Protein AF-A0A1D2M4P1-F1 (afdb_monomer)

Radius of gyration: 27.66 Å; Cα contacts (8 Å, |Δi|>4): 255; chains: 1; bounding box: 64×36×94 Å

Sequence (313 aa):
MAHLRAAPWFSSILILFIVVWKSSHAHQQKPTIGDYNDFHETKDAAAIYKAMKGWGTNEKAILSILTRRSLKQRMEIVEEYQKRYKKNMIKELKSEIGGKLSELLLSLFHNKAEFYAAEIHGAIAGYGTDELALTEIFCCFQNITVNAIKEAYQTEFKRDLKSEVMADVSGEFENLLSALMQDAESTTAVAKKLVKAGVGIWLGTDEKKFVEIFSEASYSELAEISKEYEKLTNLTLIDSLKTETSGDFQNLLVYIVQYAENPINHYARILQSALQKGSRFKGRNSYRTVIRVLVERSEIDLGHCGSVRLDRR

pLDDT: mean 78.76, std 17.56, range [33.06, 97.88]

Organism: Orchesella cincta (NCBI:txid48709)

Secondary structure (DSSP, 8-state):
----PPPTHHHHHHHHHHHHHHHT-S-----SS---TT--HHHHHHHHHHHTSSSS--HHHHHHHHTTS-HHHHHHHHHHHHHHHSS-HHHHHHHHS-HHHHHHHHHTTS-HHHHHHHHHHHHHSSSS--HHHHHHHHHTGGGS-HHHHHHHHHHHHSS-HHHHHHHH--HHHHHHHHHHTSPPPPHHHHHHHHHHHHSS-TT---HHHHHHHHHHS-HHHHHHHHHHHHHHHSS-HHHHHHHH--HHHHHHHHHHHHHHH-HHHHHHHHHHHHHSTT-TT-STTHHHHHHHHHHHHTTTTHHHHTT------

Structure (mmCIF, N/CA/C/O backbone):
data_AF-A0A1D2M4P1-F1
#
_entry.id   AF-A0A1D2M4P1-F1
#
loop_
_atom_site.group_PDB
_atom_site.id
_atom_site.type_symbol
_atom_site.label_atom_id
_atom_site.label_alt_id
_atom_site.label_comp_id
_atom_site.label_asym_id
_atom_site.label_entity_id
_atom_site.label_seq_id
_atom_site.pdbx_PDB_ins_code
_atom_site.Cartn_x
_atom_site.Cartn_y
_atom_site.Cartn_z
_atom_site.occupancy
_atom_site.B_iso_or_equiv
_atom_site.auth_seq_id
_atom_site.auth_comp_id
_atom_site.auth_asym_id
_atom_site.auth_atom_id
_atom_site.pdbx_PDB_model_num
ATOM 1 N N . MET A 1 1 ? -17.051 -14.274 -65.114 1.00 39.31 1 MET A N 1
ATOM 2 C CA . MET A 1 1 ? -17.546 -14.790 -63.820 1.00 39.31 1 MET A CA 1
ATOM 3 C C . MET A 1 1 ? -16.396 -15.458 -63.086 1.00 39.31 1 MET A C 1
ATOM 5 O O . MET A 1 1 ? -15.931 -16.492 -63.536 1.00 39.31 1 MET A O 1
ATOM 9 N N . ALA A 1 2 ? -15.933 -14.870 -61.988 1.00 33.38 2 ALA A N 1
ATOM 10 C CA . ALA A 1 2 ? -15.165 -15.570 -60.963 1.00 33.38 2 ALA A CA 1
ATOM 11 C C . ALA A 1 2 ? -15.510 -14.892 -59.634 1.00 33.38 2 ALA A C 1
ATOM 13 O O . ALA A 1 2 ? -14.996 -13.826 -59.305 1.00 33.38 2 ALA A O 1
ATOM 14 N N . HIS A 1 3 ? -16.492 -15.458 -58.935 1.00 34.03 3 HIS A N 1
ATOM 15 C CA . HIS A 1 3 ? -16.871 -15.026 -57.597 1.00 34.03 3 HIS A CA 1
ATOM 16 C C . HIS A 1 3 ? -15.695 -15.279 -56.644 1.00 34.03 3 HIS A C 1
ATOM 18 O O . HIS A 1 3 ? -15.388 -16.428 -56.331 1.00 34.03 3 HIS A O 1
ATOM 24 N N . LEU A 1 4 ? -15.067 -14.210 -56.150 1.00 33.06 4 LEU A N 1
ATOM 25 C CA . LEU A 1 4 ? -14.263 -14.250 -54.929 1.00 33.06 4 LEU A CA 1
ATOM 26 C C . LEU A 1 4 ? -15.209 -14.562 -53.761 1.00 33.06 4 LEU A C 1
ATOM 28 O O . LEU A 1 4 ? -15.872 -13.680 -53.220 1.00 33.06 4 LEU A O 1
ATOM 32 N N . ARG A 1 5 ? -15.318 -15.845 -53.405 1.00 39.56 5 ARG A N 1
ATOM 33 C CA . ARG A 1 5 ? -15.947 -16.271 -52.152 1.00 39.56 5 ARG A CA 1
ATOM 34 C C . ARG A 1 5 ? -15.046 -15.824 -50.999 1.00 39.56 5 ARG A C 1
ATOM 36 O O . ARG A 1 5 ? -13.892 -16.237 -50.924 1.00 39.56 5 ARG A O 1
ATOM 43 N N . ALA A 1 6 ? -15.572 -14.970 -50.123 1.00 38.72 6 ALA A N 1
ATOM 44 C CA . ALA A 1 6 ? -14.933 -14.621 -48.859 1.00 38.72 6 ALA A CA 1
ATOM 45 C C . ALA A 1 6 ? -14.655 -15.898 -48.040 1.00 38.72 6 ALA A C 1
ATOM 47 O O . ALA A 1 6 ? -15.493 -16.800 -47.984 1.00 38.72 6 ALA A O 1
ATOM 48 N N . ALA A 1 7 ? -13.460 -15.993 -47.451 1.00 35.94 7 ALA A N 1
ATOM 49 C CA . ALA A 1 7 ? -13.003 -17.189 -46.751 1.00 35.94 7 ALA A CA 1
ATOM 50 C C . ALA A 1 7 ? -13.831 -17.453 -45.466 1.00 35.94 7 ALA A C 1
ATOM 52 O O . ALA A 1 7 ? -14.058 -16.512 -44.702 1.00 35.94 7 ALA A O 1
ATOM 53 N N . PRO A 1 8 ? -14.227 -18.708 -45.161 1.00 41.19 8 PRO A N 1
ATOM 54 C CA . PRO A 1 8 ? -15.180 -19.043 -44.086 1.00 41.19 8 PRO A CA 1
ATOM 55 C C . PRO A 1 8 ? -14.690 -18.807 -42.644 1.00 41.19 8 PRO A C 1
ATOM 57 O O . PRO A 1 8 ? -15.415 -19.085 -41.694 1.00 41.19 8 PRO A O 1
ATOM 60 N N . TRP A 1 9 ? -13.453 -18.345 -42.442 1.00 43.03 9 TRP A N 1
ATOM 61 C CA . TRP A 1 9 ? -12.805 -18.334 -41.121 1.00 43.03 9 TRP A CA 1
ATOM 62 C C . TRP A 1 9 ? -13.078 -17.053 -40.318 1.00 43.03 9 TRP A C 1
ATOM 64 O O . TRP A 1 9 ? -12.859 -17.025 -39.109 1.00 43.03 9 TRP A O 1
ATOM 74 N N . PHE A 1 10 ? -13.620 -16.009 -40.956 1.00 34.31 10 PHE A N 1
ATOM 75 C CA . PHE A 1 10 ? -14.098 -14.808 -40.257 1.00 34.31 10 PHE A CA 1
ATOM 76 C C . PHE A 1 10 ? -15.312 -15.103 -39.361 1.00 34.31 10 PHE A C 1
ATOM 78 O O . PHE A 1 10 ? -15.469 -14.491 -38.307 1.00 34.31 10 PHE A O 1
ATOM 85 N N . SER A 1 11 ? -16.137 -16.082 -39.737 1.00 38.91 11 SER A N 1
ATOM 86 C CA . SER A 1 11 ? -17.333 -16.484 -38.990 1.00 38.91 11 SER A CA 1
ATOM 87 C C . SER A 1 11 ? -16.988 -17.235 -37.699 1.00 38.91 11 SER A C 1
ATOM 89 O O . SER A 1 11 ? -17.638 -17.038 -36.677 1.00 38.91 11 SER A O 1
ATOM 91 N N . SER A 1 12 ? -15.931 -18.051 -37.711 1.00 37.78 12 SER A N 1
ATOM 92 C CA . SER A 1 12 ? -15.514 -18.857 -36.555 1.00 37.78 12 SER A CA 1
ATOM 93 C C . SER A 1 12 ? -14.879 -18.022 -35.438 1.00 37.78 12 SER A C 1
ATOM 95 O O . SER A 1 12 ? -15.108 -18.305 -34.267 1.00 37.78 12 SER A O 1
ATOM 97 N N . ILE A 1 13 ? -14.139 -16.962 -35.783 1.00 42.28 13 ILE A N 1
ATOM 98 C CA . ILE A 1 13 ? -13.538 -16.035 -34.806 1.00 42.28 13 ILE A CA 1
ATOM 99 C C . ILE A 1 13 ? -14.617 -15.195 -34.112 1.00 42.28 13 ILE A C 1
ATOM 101 O O . ILE A 1 13 ? -14.531 -14.975 -32.909 1.00 42.28 13 ILE A O 1
ATOM 105 N N . LEU A 1 14 ? -15.659 -14.781 -34.842 1.00 39.38 14 LEU A N 1
ATOM 106 C CA . LEU A 1 14 ? -16.785 -14.026 -34.283 1.00 39.38 14 LEU A CA 1
ATOM 107 C C . LEU A 1 14 ? -17.629 -14.878 -33.317 1.00 39.38 14 LEU A C 1
ATOM 109 O O . LEU A 1 14 ? -18.068 -14.388 -32.281 1.00 39.38 14 LEU A O 1
ATOM 113 N N . ILE A 1 15 ? -17.810 -16.168 -33.622 1.00 40.44 15 ILE A N 1
ATOM 114 C CA . ILE A 1 15 ? -18.493 -17.127 -32.739 1.00 40.44 15 ILE A CA 1
ATOM 115 C C . ILE A 1 15 ? -17.658 -17.393 -31.480 1.00 40.44 15 ILE A C 1
ATOM 117 O O . ILE A 1 15 ? -18.213 -17.379 -30.384 1.00 40.44 15 ILE A O 1
ATOM 121 N N . LEU A 1 16 ? -16.333 -17.551 -31.609 1.00 40.47 16 LEU A N 1
ATOM 122 C CA . LEU A 1 16 ? -15.437 -17.646 -30.450 1.00 40.47 16 LEU A CA 1
ATOM 123 C C . LEU A 1 16 ? -15.523 -16.382 -29.579 1.00 40.47 16 LEU A C 1
ATOM 125 O O . LEU A 1 16 ? -15.624 -16.485 -28.363 1.00 40.47 16 LEU A O 1
ATOM 129 N N . PHE A 1 17 ? -15.574 -15.201 -30.204 1.00 40.84 17 PHE A N 1
ATOM 130 C CA . PHE A 1 17 ? -15.760 -13.913 -29.530 1.00 40.84 17 PHE A CA 1
ATOM 131 C C . PHE A 1 17 ? -17.060 -13.856 -28.718 1.00 40.84 17 PHE A C 1
ATOM 133 O O . PHE A 1 17 ? -17.042 -13.398 -27.585 1.00 40.84 17 PHE A O 1
ATOM 140 N N . ILE A 1 18 ? -18.182 -14.343 -29.262 1.00 43.94 18 ILE A N 1
ATOM 141 C CA . ILE A 1 18 ? -19.485 -14.350 -28.570 1.00 43.94 18 ILE A CA 1
ATOM 142 C C . ILE A 1 18 ? -19.508 -15.366 -27.418 1.00 43.94 18 ILE A C 1
ATOM 144 O O . ILE A 1 18 ? -20.105 -15.095 -26.375 1.00 43.94 18 ILE A O 1
ATOM 148 N N . VAL A 1 19 ? -18.862 -16.523 -27.593 1.00 41.38 19 VAL A N 1
ATOM 149 C CA . VAL A 1 19 ? -18.764 -17.568 -26.561 1.00 41.38 19 VAL A CA 1
ATOM 150 C C . VAL A 1 19 ? -17.882 -17.099 -25.400 1.00 41.38 19 VAL A C 1
ATOM 152 O O . VAL A 1 19 ? -18.312 -17.169 -24.254 1.00 41.38 19 VAL A O 1
ATOM 155 N N . VAL A 1 20 ? -16.714 -16.517 -25.686 1.00 42.53 20 VAL A N 1
ATOM 156 C CA . VAL A 1 20 ? -15.810 -15.951 -24.666 1.00 42.53 20 VAL A CA 1
ATOM 157 C C . VAL A 1 20 ? -16.440 -14.729 -23.979 1.00 42.53 20 VAL A C 1
ATOM 159 O O . VAL A 1 20 ? -16.399 -14.622 -22.755 1.00 42.53 20 VAL A O 1
ATOM 162 N N . TRP A 1 21 ? -17.136 -13.863 -24.730 1.00 39.03 21 TRP A N 1
ATOM 163 C CA . TRP A 1 21 ? -17.873 -12.711 -24.186 1.00 39.03 21 TRP A CA 1
ATOM 164 C C . TRP A 1 21 ? -18.988 -13.114 -23.208 1.00 39.03 21 TRP A C 1
ATOM 166 O O . TRP A 1 21 ? -19.201 -12.435 -22.204 1.00 39.03 21 TRP A O 1
ATOM 176 N N . LYS A 1 22 ? -19.681 -14.238 -23.453 1.00 37.34 22 LYS A N 1
ATOM 177 C CA . LYS A 1 22 ? -20.704 -14.764 -22.533 1.00 37.34 22 LYS A CA 1
ATOM 178 C C . LYS A 1 22 ? -20.128 -15.527 -21.335 1.00 37.34 22 LYS A C 1
ATOM 180 O O . LYS A 1 22 ? -20.773 -15.544 -20.291 1.00 37.34 22 LYS A O 1
ATOM 185 N N . SER A 1 23 ? -18.945 -16.129 -21.457 1.00 36.94 23 SER A N 1
ATOM 186 C CA . SER A 1 23 ? -18.340 -16.962 -20.404 1.00 36.94 23 SER A CA 1
ATOM 187 C C . SER A 1 23 ? -17.506 -16.196 -19.366 1.00 36.94 23 SER A C 1
ATOM 189 O O . SER A 1 23 ? -17.219 -16.748 -18.310 1.00 36.94 23 SER A O 1
ATOM 191 N N . SER A 1 24 ? -17.178 -14.922 -19.599 1.00 36.16 24 SER A N 1
ATOM 192 C CA . SER A 1 24 ? -16.330 -14.096 -18.712 1.00 36.16 24 SER A CA 1
ATOM 193 C C . SER A 1 24 ? -16.995 -13.624 -17.394 1.00 36.16 24 SER A C 1
ATOM 195 O O . SER A 1 24 ? -16.342 -13.011 -16.551 1.00 36.16 24 SER A O 1
ATOM 197 N N . HIS A 1 25 ? -18.263 -13.954 -17.125 1.00 45.28 25 HIS A N 1
ATOM 198 C CA . HIS A 1 25 ? -18.921 -13.605 -15.852 1.00 45.28 25 HIS A CA 1
ATOM 199 C C . HIS A 1 25 ? -18.841 -14.719 -14.796 1.00 45.28 25 HIS A C 1
ATOM 201 O O . HIS A 1 25 ? -19.868 -15.157 -14.280 1.00 45.28 25 HIS A O 1
ATOM 207 N N . ALA A 1 26 ? -17.640 -15.160 -14.423 1.00 43.09 26 ALA A N 1
ATOM 208 C CA . ALA A 1 26 ? -17.459 -15.933 -13.196 1.00 43.09 26 ALA A CA 1
ATOM 209 C C . ALA A 1 26 ? -16.014 -15.845 -12.692 1.00 43.09 26 ALA A C 1
ATOM 211 O O . ALA A 1 26 ? -15.081 -16.117 -13.432 1.00 43.09 26 ALA A O 1
ATOM 212 N N . HIS A 1 27 ? -15.871 -15.530 -11.402 1.00 38.19 27 HIS A N 1
ATOM 213 C CA . HIS A 1 27 ? -14.629 -15.488 -10.616 1.00 38.19 27 HIS A CA 1
ATOM 214 C C . HIS A 1 27 ? -13.808 -14.191 -10.657 1.00 38.19 27 HIS A C 1
ATOM 216 O O . HIS A 1 27 ? -12.598 -14.188 -10.842 1.00 38.19 27 HIS A O 1
ATOM 222 N N . GLN A 1 28 ? -14.458 -13.086 -10.285 1.00 37.94 28 GLN A N 1
ATOM 223 C CA . GLN A 1 28 ? -13.792 -12.119 -9.409 1.00 37.94 28 GLN A CA 1
ATOM 224 C C . GLN A 1 28 ? -13.826 -12.677 -7.982 1.00 37.94 28 GLN A C 1
ATOM 226 O O . GLN A 1 28 ? -14.906 -13.019 -7.489 1.00 37.94 28 GLN A O 1
ATOM 231 N N . GLN A 1 29 ? -12.678 -12.751 -7.303 1.00 34.44 29 GLN A N 1
ATOM 232 C CA . GLN A 1 29 ? -12.666 -12.814 -5.843 1.00 34.44 29 GLN A CA 1
ATOM 233 C C . GLN A 1 29 ? -13.269 -11.508 -5.320 1.00 34.44 29 GLN A C 1
ATOM 235 O O . GLN A 1 29 ? -12.591 -10.493 -5.186 1.00 34.44 29 GLN A O 1
ATOM 240 N N . LYS A 1 30 ? -14.587 -11.506 -5.120 1.00 38.38 30 LYS A N 1
ATOM 241 C CA . LYS A 1 30 ? -15.288 -10.378 -4.518 1.00 38.38 30 LYS A CA 1
ATOM 242 C C . LYS A 1 30 ? -15.005 -10.391 -3.018 1.00 38.38 30 LYS A C 1
ATOM 244 O O . LYS A 1 30 ? -15.160 -11.447 -2.401 1.00 38.38 30 LYS A O 1
ATOM 249 N N . PRO A 1 31 ? -14.617 -9.254 -2.420 1.00 41.94 31 PRO A N 1
ATOM 250 C CA . PRO A 1 31 ? -14.492 -9.172 -0.975 1.00 41.94 31 PRO A CA 1
ATOM 251 C C . PRO A 1 31 ? -15.846 -9.492 -0.331 1.00 41.94 31 PRO A C 1
ATOM 253 O O . PRO A 1 31 ? -16.894 -9.081 -0.830 1.00 41.94 31 PRO A O 1
ATOM 256 N N . THR A 1 32 ? -15.827 -10.207 0.796 1.00 48.69 32 THR A N 1
ATOM 257 C CA . THR A 1 32 ? -17.033 -10.533 1.581 1.00 48.69 32 THR A CA 1
ATOM 258 C C . THR A 1 32 ? -17.770 -9.269 2.045 1.00 48.69 32 THR A C 1
ATOM 260 O O . THR A 1 32 ? -18.973 -9.300 2.290 1.00 48.69 32 THR A O 1
ATOM 263 N N . ILE A 1 33 ? -17.050 -8.145 2.117 1.00 51.78 33 ILE A N 1
ATOM 264 C CA . ILE A 1 33 ? -17.572 -6.807 2.381 1.00 51.78 33 ILE A CA 1
ATOM 265 C C . ILE A 1 33 ? -17.168 -5.909 1.206 1.00 51.78 33 ILE A C 1
ATOM 267 O O . ILE A 1 33 ? -16.003 -5.544 1.067 1.00 51.78 33 ILE A O 1
ATOM 271 N N . GLY A 1 34 ? -18.133 -5.577 0.353 1.00 58.16 34 GLY A N 1
ATOM 272 C CA . GLY A 1 34 ? -18.019 -4.547 -0.682 1.00 58.16 34 GLY A CA 1
ATOM 273 C C . GLY A 1 34 ? -18.982 -3.397 -0.399 1.00 58.16 34 GLY A C 1
ATOM 274 O O . GLY A 1 34 ? -19.677 -3.408 0.619 1.00 58.16 34 GLY A O 1
ATOM 275 N N . ASP A 1 35 ? -19.041 -2.416 -1.299 1.00 73.94 35 ASP A N 1
ATOM 276 C CA . ASP A 1 35 ? -20.047 -1.359 -1.202 1.00 73.94 35 ASP A CA 1
ATOM 277 C C . ASP A 1 35 ? -21.450 -1.974 -1.170 1.00 73.94 35 ASP A C 1
ATOM 279 O O . ASP A 1 35 ? -21.830 -2.790 -2.015 1.00 73.94 35 ASP A O 1
ATOM 283 N N . TYR A 1 36 ? -22.226 -1.600 -0.156 1.00 78.31 36 TYR A N 1
ATOM 284 C CA . TYR A 1 36 ? -23.618 -2.003 -0.066 1.00 78.31 36 TYR A CA 1
ATOM 285 C C . TYR A 1 36 ? -24.431 -1.247 -1.122 1.00 78.31 36 TYR A C 1
ATOM 287 O O . TYR A 1 36 ? -24.493 -0.022 -1.086 1.00 78.31 36 TYR A O 1
ATOM 295 N N . ASN A 1 37 ? -25.041 -1.976 -2.060 1.00 80.75 37 ASN A N 1
ATOM 296 C CA . ASN A 1 37 ? -25.667 -1.389 -3.253 1.00 80.75 37 ASN A CA 1
ATOM 297 C C . ASN A 1 37 ? -26.857 -0.454 -2.957 1.00 80.75 37 ASN A C 1
ATOM 299 O O . ASN A 1 37 ? -27.108 0.456 -3.737 1.00 80.75 37 ASN A O 1
ATOM 303 N N . ASP A 1 38 ? -27.586 -0.669 -1.857 1.00 85.44 38 ASP A N 1
ATOM 304 C CA . ASP A 1 38 ? -28.742 0.149 -1.439 1.00 85.44 38 ASP A CA 1
ATOM 305 C C . ASP A 1 38 ? -28.397 0.983 -0.192 1.00 85.44 38 ASP A C 1
ATOM 307 O O . ASP A 1 38 ? -29.073 0.944 0.840 1.00 85.44 38 ASP A O 1
ATOM 311 N N . PHE A 1 39 ? -27.234 1.634 -0.229 1.00 91.00 39 PHE A N 1
ATOM 312 C CA . PHE A 1 39 ? -26.706 2.383 0.904 1.00 91.00 39 PHE A CA 1
ATOM 313 C C . PHE A 1 39 ? -27.381 3.747 1.059 1.00 91.00 39 PHE A C 1
ATOM 315 O O . PHE A 1 39 ? -27.484 4.525 0.113 1.00 91.00 39 PHE A O 1
ATOM 322 N N . HIS A 1 40 ? -27.794 4.036 2.293 1.00 93.69 40 HIS A N 1
ATOM 323 C CA . HIS A 1 40 ? -28.301 5.336 2.706 1.00 93.69 40 HIS A CA 1
ATOM 324 C C . HIS A 1 40 ? -27.802 5.650 4.117 1.00 93.69 40 HIS A C 1
ATOM 326 O O . HIS A 1 40 ? -28.341 5.140 5.107 1.00 93.69 40 HIS A O 1
ATOM 332 N N . GLU A 1 41 ? -26.826 6.546 4.212 1.00 93.50 41 GLU A N 1
ATOM 333 C CA . GLU A 1 41 ? -26.205 7.005 5.452 1.00 93.50 41 GLU A CA 1
ATOM 334 C C . GLU A 1 41 ? -27.247 7.496 6.468 1.00 93.50 41 GLU A C 1
ATOM 336 O O . GLU A 1 41 ? -27.180 7.172 7.653 1.00 93.50 41 GLU A O 1
ATOM 341 N N . THR A 1 42 ? -28.298 8.174 5.995 1.00 96.06 42 THR A N 1
ATOM 342 C CA . THR A 1 42 ? -29.393 8.690 6.834 1.00 96.06 42 THR A CA 1
ATOM 343 C C . THR A 1 42 ? -30.239 7.596 7.487 1.00 96.06 42 THR A C 1
ATOM 345 O O . THR A 1 42 ? -30.707 7.781 8.618 1.00 96.06 42 THR A O 1
ATOM 348 N N . LYS A 1 43 ? -30.462 6.465 6.798 1.00 96.50 43 LYS A N 1
ATOM 349 C CA . LYS A 1 43 ? -31.221 5.319 7.328 1.00 96.50 43 LYS A CA 1
ATOM 350 C C . LYS A 1 43 ? -30.372 4.544 8.330 1.00 96.50 43 LYS A C 1
ATOM 352 O O . LYS A 1 43 ? -30.853 4.242 9.422 1.00 96.50 43 LYS A O 1
ATOM 357 N N . ASP A 1 44 ? -29.116 4.279 7.981 1.00 97.06 44 ASP A N 1
ATOM 358 C CA . ASP A 1 44 ? -28.188 3.525 8.822 1.00 97.06 44 ASP A CA 1
ATOM 359 C C . ASP A 1 44 ? -27.840 4.293 10.107 1.00 97.06 44 ASP A C 1
ATOM 361 O O . ASP A 1 44 ? -27.937 3.726 11.197 1.00 97.06 44 ASP A O 1
ATOM 365 N N . ALA A 1 45 ? -27.559 5.600 10.025 1.00 97.19 45 ALA A N 1
ATOM 366 C CA . ALA A 1 45 ? -27.317 6.438 11.202 1.00 97.19 45 ALA A CA 1
ATOM 367 C C . ALA A 1 45 ? -28.528 6.459 12.150 1.00 97.19 45 ALA A C 1
ATOM 369 O O . ALA A 1 45 ? -28.376 6.363 13.369 1.00 97.19 45 ALA A O 1
ATOM 370 N N . ALA A 1 46 ? -29.748 6.532 11.604 1.00 97.12 46 ALA A N 1
ATOM 371 C CA . ALA A 1 46 ? -30.966 6.494 12.410 1.00 97.12 46 ALA A CA 1
ATOM 372 C C . ALA A 1 46 ? -31.212 5.129 13.065 1.00 97.12 46 ALA A C 1
ATOM 374 O O . ALA A 1 46 ? -31.683 5.068 14.204 1.00 97.12 46 ALA A O 1
ATOM 375 N N . ALA A 1 47 ? -30.883 4.041 12.367 1.00 96.94 47 ALA A N 1
ATOM 376 C CA . ALA A 1 47 ? -30.975 2.692 12.905 1.00 96.94 47 ALA A CA 1
ATOM 377 C C . ALA A 1 47 ? -29.959 2.461 14.035 1.00 96.94 47 ALA A C 1
ATOM 379 O O . ALA A 1 47 ? -30.346 1.942 15.081 1.00 96.94 47 ALA A O 1
ATOM 380 N N . ILE A 1 48 ? -28.708 2.911 13.871 1.00 96.12 48 ILE A N 1
ATOM 381 C CA . ILE A 1 48 ? -27.673 2.843 14.915 1.00 96.12 48 ILE A CA 1
ATOM 382 C C . ILE A 1 48 ? -28.074 3.682 16.134 1.00 96.12 48 ILE A C 1
ATOM 384 O O . ILE A 1 48 ? -28.026 3.184 17.255 1.00 96.12 48 ILE A O 1
ATOM 388 N N . TYR A 1 49 ? -28.572 4.908 15.936 1.00 96.56 49 TYR A N 1
ATOM 389 C CA . TYR A 1 49 ? -29.057 5.741 17.045 1.00 96.56 49 TYR A CA 1
ATOM 390 C C . TYR A 1 49 ? -30.190 5.057 17.810 1.00 96.56 49 TYR A C 1
ATOM 392 O O . TYR A 1 49 ? -30.190 5.016 19.036 1.00 96.56 49 TYR A O 1
ATOM 400 N N . LYS A 1 50 ? -31.160 4.479 17.089 1.00 96.75 50 LYS A N 1
ATOM 401 C CA . LYS A 1 50 ? -32.262 3.732 17.703 1.00 96.75 50 LYS A CA 1
ATOM 402 C C . LYS A 1 50 ? -31.763 2.500 18.462 1.00 96.75 50 LYS A C 1
ATOM 404 O O . LYS A 1 50 ? -32.336 2.182 19.497 1.00 96.75 50 LYS A O 1
ATOM 409 N N . ALA A 1 51 ? -30.730 1.825 17.961 1.00 95.69 51 ALA A N 1
ATOM 410 C CA . ALA A 1 51 ? -30.155 0.641 18.590 1.00 95.69 51 ALA A CA 1
ATOM 411 C C . ALA A 1 51 ? -29.436 0.943 19.915 1.00 95.69 51 ALA A C 1
ATOM 413 O O . ALA A 1 51 ? -29.369 0.054 20.755 1.00 95.69 51 ALA A O 1
ATOM 414 N N . MET A 1 52 ? -28.947 2.171 20.106 1.00 95.12 52 MET A N 1
ATOM 415 C CA . MET A 1 52 ? -28.291 2.635 21.339 1.00 95.12 52 MET A CA 1
ATOM 416 C C . MET A 1 52 ? -29.219 3.469 22.241 1.00 95.12 52 MET A C 1
ATOM 418 O O . MET A 1 52 ? -28.809 3.966 23.283 1.00 95.12 52 MET A O 1
ATOM 422 N N . LYS A 1 53 ? -30.475 3.705 21.837 1.00 92.44 53 LYS A N 1
ATOM 423 C CA . LYS A 1 53 ? -31.390 4.574 22.584 1.00 92.44 53 LYS A CA 1
ATOM 424 C C . LYS A 1 53 ? -32.193 3.782 23.611 1.00 92.44 53 LYS A C 1
ATOM 426 O O . LYS A 1 53 ? -33.028 2.960 23.242 1.00 92.44 53 LYS A O 1
ATOM 431 N N . GLY A 1 54 ? -32.112 4.207 24.867 1.00 88.31 54 GLY A N 1
ATOM 432 C CA . GLY A 1 54 ? -32.966 3.715 25.946 1.00 88.31 54 GLY A CA 1
ATOM 433 C C . GLY A 1 54 ? -32.173 2.864 26.924 1.00 88.31 54 GLY A C 1
ATOM 434 O O . GLY A 1 54 ? -30.993 3.112 27.131 1.00 88.31 54 GLY A O 1
ATOM 435 N N . TRP A 1 55 ? -32.838 1.913 27.574 1.00 84.25 55 TRP A N 1
ATOM 436 C CA . TRP A 1 55 ? -32.172 1.008 28.504 1.00 84.25 55 TRP A CA 1
ATOM 437 C C . TRP A 1 55 ? -31.714 -0.247 27.756 1.00 84.25 55 TRP A C 1
ATOM 439 O O . TRP A 1 55 ? -32.552 -0.992 27.242 1.00 84.25 55 TRP A O 1
ATOM 449 N N . GLY A 1 56 ? -30.399 -0.458 27.698 1.00 86.38 56 GLY A N 1
ATOM 450 C CA . GLY A 1 56 ? -29.761 -1.533 26.936 1.00 86.38 56 GLY A CA 1
ATOM 451 C C . GLY A 1 56 ? -29.482 -1.178 25.470 1.00 86.38 56 GLY A C 1
ATOM 452 O O . GLY A 1 56 ? -29.963 -0.169 24.953 1.00 86.38 56 GLY A O 1
ATOM 453 N N . THR A 1 57 ? -28.732 -2.056 24.801 1.00 93.44 57 THR A N 1
ATOM 454 C CA . THR A 1 57 ? -28.228 -1.866 23.433 1.00 93.44 57 THR A CA 1
ATOM 455 C C . THR A 1 57 ? -28.690 -3.011 22.539 1.00 93.44 57 THR A C 1
ATOM 457 O O . THR A 1 57 ? -28.733 -4.160 22.961 1.00 93.44 57 THR A O 1
ATOM 460 N N . ASN A 1 58 ? -29.057 -2.723 21.290 1.00 93.56 58 ASN A N 1
ATOM 461 C CA . ASN A 1 58 ? -29.358 -3.750 20.291 1.00 93.56 58 ASN A CA 1
ATOM 462 C C . ASN A 1 58 ? -28.118 -4.035 19.432 1.00 93.56 58 ASN A C 1
ATOM 464 O O . ASN A 1 58 ? -27.978 -3.521 18.316 1.00 93.56 58 ASN A O 1
ATOM 468 N N . GLU A 1 59 ? -27.218 -4.878 19.937 1.00 89.19 59 GLU A N 1
ATOM 469 C CA . GLU A 1 59 ? -25.931 -5.163 19.294 1.00 89.19 59 GLU A CA 1
ATOM 470 C C . GLU A 1 59 ? -26.102 -5.884 17.952 1.00 89.19 59 GLU A C 1
ATOM 472 O O . GLU A 1 59 ? -25.326 -5.663 17.023 1.00 89.19 59 GLU A O 1
ATOM 477 N N . LYS A 1 60 ? -27.155 -6.702 17.800 1.00 89.00 60 LYS A N 1
ATOM 478 C CA . LYS A 1 60 ? -27.456 -7.397 16.535 1.00 89.00 60 LYS A CA 1
ATOM 479 C C . LYS A 1 60 ? -27.740 -6.417 15.400 1.00 89.00 60 LYS A C 1
ATOM 481 O O . LYS A 1 60 ? -27.269 -6.630 14.283 1.00 89.00 60 LYS A O 1
ATOM 486 N N . ALA A 1 61 ? -28.495 -5.351 15.674 1.00 91.00 61 ALA A N 1
ATOM 487 C CA . ALA A 1 61 ? -28.779 -4.321 14.680 1.00 91.00 61 ALA A CA 1
ATOM 488 C C . ALA A 1 61 ? -27.491 -3.597 14.260 1.00 91.00 61 ALA A C 1
ATOM 490 O O . ALA A 1 61 ? -27.220 -3.485 13.064 1.00 91.00 61 ALA A O 1
ATOM 491 N N . ILE A 1 62 ? -26.665 -3.202 15.233 1.00 91.06 62 ILE A N 1
ATOM 492 C CA . ILE A 1 62 ? -25.376 -2.535 15.001 1.00 91.06 62 ILE A CA 1
ATOM 493 C C . ILE A 1 62 ? -24.453 -3.424 14.157 1.00 91.06 62 ILE A C 1
ATOM 495 O O . ILE A 1 62 ? -23.954 -2.986 13.119 1.00 91.06 62 ILE A O 1
ATOM 499 N N . LEU A 1 63 ? -24.300 -4.697 14.536 1.00 86.56 63 LEU A N 1
ATOM 500 C CA . LEU A 1 63 ? -23.467 -5.660 13.819 1.00 86.56 63 LEU A CA 1
ATOM 501 C C . LEU A 1 63 ? -23.950 -5.861 12.378 1.00 86.56 63 LEU A C 1
ATOM 503 O O . LEU A 1 63 ? -23.142 -5.850 11.451 1.00 86.56 63 LEU A O 1
ATOM 507 N N . SER A 1 64 ? -25.265 -5.995 12.172 1.00 86.12 64 SER A N 1
ATOM 508 C CA . SER A 1 64 ? -25.850 -6.210 10.841 1.00 86.12 64 SER A CA 1
ATOM 509 C C . SER A 1 64 ? -25.609 -5.054 9.866 1.00 86.12 64 SER A C 1
ATOM 511 O O . SER A 1 64 ? -25.588 -5.279 8.655 1.00 86.12 64 SER A O 1
ATOM 513 N N . ILE A 1 65 ? -25.407 -3.840 10.387 1.00 89.62 65 ILE A N 1
ATOM 514 C CA . ILE A 1 65 ? -25.064 -2.658 9.599 1.00 89.62 65 ILE A CA 1
ATOM 515 C C . ILE A 1 65 ? -23.549 -2.623 9.395 1.00 89.62 65 ILE A C 1
ATOM 517 O O . ILE A 1 65 ? -23.081 -2.749 8.268 1.00 89.62 65 ILE A O 1
ATOM 521 N N . LEU A 1 66 ? -22.760 -2.526 10.470 1.00 87.81 66 LEU A N 1
ATOM 522 C CA . LEU A 1 66 ? -21.324 -2.232 10.371 1.00 87.81 66 LEU A CA 1
ATOM 523 C C . LEU A 1 66 ? -20.516 -3.329 9.660 1.00 87.81 66 LEU A C 1
ATOM 525 O O . LEU A 1 66 ? -19.572 -3.016 8.934 1.00 87.81 66 LEU A O 1
ATOM 529 N N . THR A 1 67 ? -20.911 -4.600 9.781 1.00 83.56 67 THR A N 1
ATOM 530 C CA . THR A 1 67 ? -20.233 -5.722 9.095 1.00 83.56 67 THR A CA 1
ATOM 531 C C . THR A 1 67 ? -20.595 -5.854 7.616 1.00 83.56 67 THR A C 1
ATOM 533 O O . THR A 1 67 ? -20.013 -6.672 6.912 1.00 83.56 67 THR A O 1
ATOM 536 N N . ARG A 1 68 ? -21.550 -5.058 7.121 1.00 84.38 68 ARG A N 1
ATOM 537 C CA . ARG A 1 68 ? -22.047 -5.105 5.735 1.00 84.38 68 ARG A CA 1
ATOM 538 C C . ARG A 1 68 ? -21.874 -3.783 4.990 1.00 84.38 68 ARG A C 1
ATOM 540 O O . ARG A 1 68 ? -22.545 -3.563 3.984 1.00 84.38 68 ARG A O 1
ATOM 547 N N . ARG A 1 69 ? -21.041 -2.885 5.509 1.00 85.25 69 ARG A N 1
ATOM 548 C CA . ARG A 1 69 ? -20.703 -1.597 4.895 1.00 85.25 69 ARG A CA 1
ATOM 549 C C . ARG A 1 69 ? -19.209 -1.540 4.648 1.00 85.25 69 ARG A C 1
ATOM 551 O O . ARG A 1 69 ? -18.437 -2.035 5.469 1.00 85.25 69 ARG A O 1
ATOM 558 N N . SER A 1 70 ? -18.802 -0.935 3.537 1.00 83.38 70 SER A N 1
ATOM 559 C CA . SER A 1 70 ? -17.391 -0.621 3.316 1.00 83.38 70 SER A CA 1
ATOM 560 C C . SER A 1 70 ? -16.909 0.411 4.344 1.00 83.38 70 SER A C 1
ATOM 562 O O . SER A 1 70 ? -17.717 1.099 4.970 1.00 83.38 70 SER A O 1
ATOM 564 N N . LEU A 1 71 ? -15.590 0.535 4.536 1.00 82.06 71 LEU A N 1
ATOM 565 C CA . LEU A 1 71 ? -15.028 1.553 5.434 1.00 82.06 71 LEU A CA 1
ATOM 566 C C . LEU A 1 71 ? -15.527 2.958 5.066 1.00 82.06 71 LEU A C 1
ATOM 568 O O . LEU A 1 71 ? -15.958 3.700 5.942 1.00 82.06 71 LEU A O 1
ATOM 572 N N . LYS A 1 72 ? -15.555 3.279 3.766 1.00 87.00 72 LYS A N 1
ATOM 573 C CA . LYS A 1 72 ? -16.093 4.543 3.250 1.00 87.00 72 LYS A CA 1
ATOM 574 C C . LYS A 1 72 ? -17.532 4.779 3.723 1.00 87.00 72 LYS A C 1
ATOM 576 O O . LYS A 1 72 ? -17.809 5.796 4.347 1.00 87.00 72 LYS A O 1
ATOM 581 N N . GLN A 1 73 ? -18.414 3.806 3.505 1.00 91.31 73 GLN A N 1
ATOM 582 C CA . GLN A 1 73 ? -19.814 3.884 3.934 1.00 91.31 73 GLN A CA 1
ATOM 583 C C . GLN A 1 73 ? -19.950 3.998 5.460 1.00 91.31 73 GLN A C 1
ATOM 585 O O . GLN A 1 73 ? -20.805 4.726 5.955 1.00 91.31 73 GLN A O 1
ATOM 590 N N . ARG A 1 74 ? -19.098 3.311 6.236 1.00 94.00 74 ARG A N 1
ATOM 591 C CA . ARG A 1 74 ? -19.080 3.444 7.702 1.00 94.00 74 ARG A CA 1
ATOM 592 C C . ARG A 1 74 ? -18.721 4.858 8.150 1.00 94.00 74 ARG A C 1
ATOM 594 O O . ARG A 1 74 ? -19.359 5.361 9.071 1.00 94.00 74 ARG A O 1
ATOM 601 N N . MET A 1 75 ? -17.761 5.504 7.493 1.00 93.12 75 MET A N 1
ATOM 602 C CA . MET A 1 75 ? -17.402 6.893 7.794 1.00 93.12 75 MET A CA 1
ATOM 603 C C . MET A 1 75 ? -18.519 7.871 7.404 1.00 93.12 75 MET A C 1
ATOM 605 O O . MET A 1 75 ? -18.852 8.746 8.199 1.00 93.12 75 MET A O 1
ATOM 609 N N . GLU A 1 76 ? -19.191 7.658 6.269 1.00 96.06 76 GLU A N 1
ATOM 610 C CA . GLU A 1 76 ? -20.377 8.440 5.871 1.00 96.06 76 GLU A CA 1
ATOM 611 C C . GLU A 1 76 ? -21.516 8.322 6.909 1.00 96.06 76 GLU A C 1
ATOM 613 O O . GLU A 1 76 ? -22.167 9.313 7.250 1.00 96.06 76 GLU A O 1
ATOM 618 N N . ILE A 1 77 ? -21.717 7.132 7.496 1.00 97.25 77 ILE A N 1
ATOM 619 C CA . ILE A 1 77 ? -22.664 6.940 8.608 1.00 97.25 77 ILE A CA 1
ATOM 620 C C . ILE A 1 77 ? -22.243 7.747 9.846 1.00 97.25 77 ILE A C 1
ATOM 622 O O . ILE A 1 77 ? -23.096 8.382 10.469 1.00 97.25 77 ILE A O 1
ATOM 626 N N . VAL A 1 78 ? -20.956 7.731 10.217 1.00 96.00 78 VAL A N 1
ATOM 627 C CA . VAL A 1 78 ? -20.432 8.488 11.373 1.00 96.00 78 VAL A CA 1
ATOM 628 C C . VAL A 1 78 ? -20.679 9.988 11.197 1.00 96.00 78 VAL A C 1
ATOM 630 O O . VAL A 1 78 ? -21.144 10.649 12.131 1.00 96.00 78 VAL A O 1
ATOM 633 N N . GLU A 1 79 ? -20.411 10.522 10.005 1.00 96.50 79 GLU A N 1
ATOM 634 C CA . GLU A 1 79 ? -20.628 11.933 9.680 1.00 96.50 79 GLU A CA 1
ATOM 635 C C . GLU A 1 79 ? -22.108 12.325 9.777 1.00 96.50 79 GLU A C 1
ATOM 637 O O . GLU A 1 79 ? -22.452 13.304 10.451 1.00 96.50 79 GLU A O 1
ATOM 642 N N . GLU A 1 80 ? -23.006 11.544 9.169 1.00 97.81 80 GLU A N 1
ATOM 643 C CA . GLU A 1 80 ? -24.446 11.813 9.223 1.00 97.81 80 GLU A CA 1
ATOM 644 C C . GLU A 1 80 ? -24.998 11.662 10.652 1.00 97.81 80 GLU A C 1
ATOM 646 O O . GLU A 1 80 ? -25.812 12.479 11.095 1.00 97.81 80 GLU A O 1
ATOM 651 N N . TYR A 1 81 ? -24.504 10.691 11.427 1.00 97.88 81 TYR A N 1
ATOM 652 C CA . TYR A 1 81 ? -24.850 10.532 12.840 1.00 97.88 81 TYR A CA 1
ATOM 653 C C . TYR A 1 81 ? -24.476 11.780 13.653 1.00 97.88 81 TYR A C 1
ATOM 655 O O . TYR A 1 81 ? -25.315 12.335 14.373 1.00 97.88 81 TYR A O 1
ATOM 663 N N . GLN A 1 82 ? -23.243 12.275 13.500 1.00 96.12 82 GLN A N 1
ATOM 664 C CA . GLN A 1 82 ? -22.772 13.493 14.165 1.00 96.12 82 GLN A CA 1
ATOM 665 C C . GLN A 1 82 ? -23.587 14.715 13.729 1.00 96.12 82 GLN A C 1
ATOM 667 O O . GLN A 1 8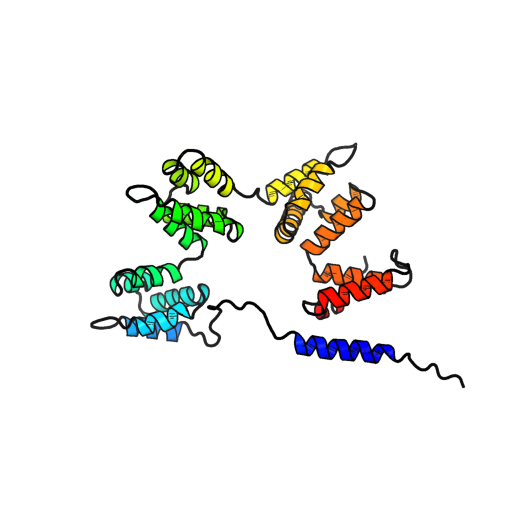2 ? -23.980 15.538 14.561 1.00 96.12 82 GLN A O 1
ATOM 672 N N . LYS A 1 83 ? -23.886 14.842 12.435 1.00 96.88 83 LYS A N 1
ATOM 673 C CA . LYS A 1 83 ? -24.671 15.952 11.889 1.00 96.88 83 LYS A CA 1
ATOM 674 C C . LYS A 1 83 ? -26.090 15.980 12.451 1.00 96.88 83 LYS A C 1
ATOM 676 O O . LYS A 1 83 ? -26.543 17.059 12.855 1.00 96.88 83 LYS A O 1
ATOM 681 N N . ARG A 1 84 ? -26.763 14.827 12.495 1.00 97.25 84 ARG A N 1
ATOM 682 C CA . ARG A 1 84 ? -28.173 14.685 12.878 1.00 97.25 84 ARG A CA 1
ATOM 683 C C . ARG A 1 84 ? -28.397 14.693 14.386 1.00 97.25 84 ARG A C 1
ATOM 685 O O . ARG A 1 84 ? -29.333 15.340 14.849 1.00 97.25 84 ARG A O 1
ATOM 692 N N . TYR A 1 85 ? -27.551 14.000 15.146 1.00 96.56 85 TYR A N 1
ATOM 693 C CA . TYR A 1 85 ? -27.737 13.806 16.589 1.00 96.56 85 TYR A CA 1
ATOM 694 C C . TYR A 1 85 ? -26.811 14.662 17.451 1.00 96.56 85 TYR A C 1
ATOM 696 O O . TYR A 1 85 ? -27.020 14.729 18.658 1.00 96.56 85 TYR A O 1
ATOM 704 N N . LYS A 1 86 ? -25.821 15.342 16.850 1.00 96.75 86 LYS A N 1
ATOM 705 C CA . LYS A 1 86 ? -24.806 16.156 17.549 1.00 96.75 86 LYS A CA 1
ATOM 706 C C . LYS A 1 86 ? -23.987 15.355 18.566 1.00 96.75 86 LYS A C 1
ATOM 708 O O . LYS A 1 86 ? -23.536 15.894 19.573 1.00 96.75 86 LYS A O 1
ATOM 713 N N . LYS A 1 87 ? -23.782 14.068 18.284 1.00 94.31 87 LYS A N 1
ATOM 714 C CA . LYS A 1 87 ? -23.076 13.114 19.141 1.00 94.31 87 LYS A CA 1
ATOM 715 C C . LYS A 1 87 ? -22.032 12.335 18.351 1.00 94.31 87 LYS A C 1
ATOM 717 O O . LYS A 1 87 ? -22.260 12.019 17.187 1.00 94.31 87 LYS A O 1
ATOM 722 N N . ASN A 1 88 ? -20.933 11.974 19.012 1.00 94.50 88 ASN A N 1
ATOM 723 C CA . ASN A 1 88 ? -19.878 11.164 18.412 1.00 94.50 88 ASN A CA 1
ATOM 724 C C . ASN A 1 88 ? -20.271 9.679 18.466 1.00 94.50 88 ASN A C 1
ATOM 726 O O . ASN A 1 88 ? -20.267 9.078 19.540 1.00 94.50 88 ASN A O 1
ATOM 730 N N . MET A 1 89 ? -20.593 9.103 17.304 1.00 95.19 89 MET A N 1
ATOM 731 C CA . MET A 1 89 ? -21.068 7.720 17.189 1.00 95.19 89 MET A CA 1
ATOM 732 C C . MET A 1 89 ? -20.069 6.699 17.745 1.00 95.19 89 MET A C 1
ATOM 734 O O . MET A 1 89 ? -20.465 5.800 18.476 1.00 95.19 89 MET A O 1
ATOM 738 N N . ILE A 1 90 ? -18.779 6.846 17.427 1.00 92.31 90 ILE A N 1
ATOM 739 C CA . ILE A 1 90 ? -17.721 5.913 17.849 1.00 92.31 90 ILE A CA 1
ATOM 740 C C . ILE A 1 90 ? -17.577 5.934 19.376 1.00 92.31 90 ILE A C 1
ATOM 742 O O . ILE A 1 90 ? -17.469 4.888 20.014 1.00 92.31 90 ILE A O 1
ATOM 746 N N . LYS A 1 91 ? -17.641 7.125 19.984 1.00 91.69 91 LYS A N 1
ATOM 747 C CA . LYS A 1 91 ? -17.605 7.276 21.442 1.00 91.69 91 LYS A CA 1
ATOM 748 C C . LYS A 1 91 ? -18.827 6.649 22.113 1.00 91.69 91 LYS A C 1
ATOM 750 O O . LYS A 1 91 ? -18.659 6.020 23.152 1.00 91.69 91 LYS A O 1
ATOM 755 N N . GLU A 1 92 ? -20.019 6.805 21.536 1.00 93.75 92 GLU A N 1
ATOM 756 C CA . GLU A 1 92 ? -21.226 6.151 22.062 1.00 93.75 92 GLU A CA 1
ATOM 757 C C . GLU A 1 92 ? -21.153 4.627 21.920 1.00 93.75 92 GLU A C 1
ATOM 759 O O . GLU A 1 92 ? -21.420 3.923 22.886 1.00 93.75 92 GLU A O 1
ATOM 764 N N . LEU A 1 93 ? -20.685 4.102 20.783 1.00 91.75 93 LEU A N 1
ATOM 765 C CA . LEU A 1 93 ? -20.467 2.660 20.613 1.00 91.75 93 LEU A CA 1
ATOM 766 C C . LEU A 1 93 ? -19.527 2.096 21.686 1.00 91.75 93 LEU A C 1
ATOM 768 O O . LEU A 1 93 ? -19.819 1.053 22.269 1.00 91.75 93 LEU A O 1
ATOM 772 N N . LYS A 1 94 ? -18.439 2.813 21.995 1.00 89.56 94 LYS A N 1
ATOM 773 C CA . LYS A 1 94 ? -17.486 2.426 23.044 1.00 89.56 94 LYS A CA 1
ATOM 774 C C . LYS A 1 94 ? -18.101 2.428 24.450 1.00 89.56 94 LYS A C 1
ATOM 776 O O . LYS A 1 94 ? -17.665 1.649 25.290 1.00 89.56 94 LYS A O 1
ATOM 781 N N . SER A 1 95 ? -19.069 3.304 24.733 1.00 90.62 95 SER A N 1
ATOM 782 C CA . SER A 1 95 ? -19.745 3.339 26.039 1.00 90.62 95 SER A CA 1
ATOM 783 C C . SER A 1 95 ? -20.897 2.342 26.160 1.00 90.62 95 SER A C 1
ATOM 785 O O . SER A 1 95 ? -21.160 1.867 27.259 1.00 90.62 95 SER A O 1
ATOM 787 N N . GLU A 1 96 ? -21.577 2.038 25.054 1.00 90.69 96 GLU A N 1
ATOM 788 C CA . GLU A 1 96 ? -22.766 1.174 25.018 1.00 90.69 96 GLU A CA 1
ATOM 789 C C . GLU A 1 96 ? -22.429 -0.317 24.877 1.00 90.69 96 GLU A C 1
ATOM 791 O O . GLU A 1 96 ? -23.240 -1.170 25.236 1.00 90.69 96 GLU A O 1
ATOM 796 N N . ILE A 1 97 ? -21.250 -0.645 24.335 1.00 87.19 97 ILE A N 1
ATOM 797 C CA . ILE A 1 97 ? -20.807 -2.019 24.080 1.00 87.19 97 ILE A CA 1
ATOM 798 C C . ILE A 1 97 ? -19.468 -2.240 24.778 1.00 87.19 97 ILE A C 1
ATOM 800 O O . ILE A 1 97 ? -18.509 -1.505 24.549 1.00 87.19 97 ILE A O 1
ATOM 804 N N . GLY A 1 98 ? -19.394 -3.273 25.619 1.00 84.12 98 GLY A N 1
ATOM 805 C CA . GLY A 1 98 ? -18.184 -3.654 26.350 1.00 84.12 98 GLY A CA 1
ATOM 806 C C . GLY A 1 98 ? -17.480 -4.893 25.786 1.00 84.12 98 GLY A C 1
ATOM 807 O O . GLY A 1 98 ? -18.037 -5.651 24.988 1.00 84.12 98 GLY A O 1
ATOM 808 N N . GLY A 1 99 ? -16.249 -5.120 26.248 1.00 81.44 99 GLY A N 1
ATOM 809 C CA . GLY A 1 99 ? -15.453 -6.314 25.946 1.00 81.44 99 GLY A CA 1
ATOM 810 C C . GLY A 1 99 ? -15.102 -6.486 24.463 1.00 81.44 99 GLY A C 1
ATOM 811 O O . GLY A 1 99 ? -15.119 -5.534 23.687 1.00 81.44 99 GLY A O 1
ATOM 812 N N . LYS A 1 100 ? -14.834 -7.736 24.062 1.00 73.06 100 LYS A N 1
ATOM 813 C CA . LYS A 1 100 ? -14.342 -8.110 22.719 1.00 73.06 100 LYS A CA 1
ATOM 814 C C . LYS A 1 100 ? -15.230 -7.644 21.564 1.00 73.06 100 LYS A C 1
ATOM 816 O O . LYS A 1 100 ? -14.751 -7.395 20.464 1.00 73.06 100 LYS A O 1
ATOM 821 N N . LEU A 1 101 ? -16.540 -7.544 21.795 1.00 74.88 101 LEU A N 1
ATOM 822 C CA . LEU A 1 101 ? -17.460 -7.054 20.771 1.00 74.88 101 LEU A CA 1
ATOM 823 C C . LEU A 1 101 ? -17.247 -5.560 20.499 1.00 74.88 101 LEU A C 1
ATOM 825 O O . LEU A 1 101 ? -17.338 -5.138 19.351 1.00 74.88 101 LEU A O 1
ATOM 829 N N . SER A 1 102 ? -16.940 -4.779 21.537 1.00 81.06 102 SER A N 1
ATOM 830 C CA . SER A 1 102 ? -16.584 -3.366 21.397 1.00 81.06 102 SER A CA 1
ATOM 831 C C . SER A 1 102 ? -15.312 -3.216 20.571 1.00 81.06 102 SER A C 1
ATOM 833 O O . SER A 1 102 ? -15.309 -2.497 19.578 1.00 81.06 102 SER A O 1
ATOM 835 N N . GLU A 1 103 ? -14.268 -3.974 20.917 1.00 74.81 103 GLU A N 1
ATOM 836 C CA . GLU A 1 103 ? -12.981 -3.979 20.208 1.00 74.81 103 GLU A CA 1
ATOM 837 C C . GLU A 1 103 ? -13.158 -4.298 18.717 1.00 74.81 103 GLU A C 1
ATOM 839 O O . GLU A 1 103 ? -12.708 -3.535 17.862 1.00 74.81 103 GLU A O 1
ATOM 844 N N . LEU A 1 104 ? -13.915 -5.355 18.395 1.00 77.81 104 LEU A N 1
ATOM 845 C CA . LEU A 1 104 ? -14.234 -5.720 17.014 1.00 77.81 104 LEU A CA 1
ATOM 846 C C . LEU A 1 104 ? -15.002 -4.619 16.272 1.00 77.81 104 LEU A C 1
ATOM 848 O O . LEU A 1 104 ? -14.737 -4.361 15.105 1.00 77.81 104 LEU A O 1
ATOM 852 N N . LEU A 1 105 ? -16.002 -3.995 16.899 1.00 80.12 105 LEU A N 1
ATOM 853 C CA . LEU A 1 105 ? -16.799 -2.970 16.222 1.00 80.12 105 LEU A CA 1
ATOM 854 C C . LEU A 1 105 ? -16.005 -1.685 15.995 1.00 80.12 105 LEU A C 1
ATOM 856 O O . LEU A 1 105 ? -16.185 -1.047 14.959 1.00 80.12 105 LEU A O 1
ATOM 860 N N . LEU A 1 106 ? -15.135 -1.315 16.935 1.00 82.00 106 LEU A N 1
ATOM 861 C CA . LEU A 1 106 ? -14.271 -0.146 16.811 1.00 82.00 106 LEU A CA 1
ATOM 862 C C . LEU A 1 106 ? -13.219 -0.349 15.711 1.00 82.00 106 LEU A C 1
ATOM 864 O O . LEU A 1 106 ? -13.020 0.560 14.905 1.00 82.00 106 LEU A O 1
ATOM 868 N N . SER A 1 107 ? -12.640 -1.550 15.587 1.00 75.69 107 SER A N 1
ATOM 869 C CA . SER A 1 107 ? -11.645 -1.844 14.545 1.00 75.69 107 SER A CA 1
ATOM 870 C C . SER A 1 107 ? -12.197 -1.736 13.118 1.00 75.69 107 SER A C 1
ATOM 872 O O . SER A 1 107 ? -11.458 -1.421 12.187 1.00 75.69 107 SER A O 1
ATOM 874 N N . LEU A 1 108 ? -13.513 -1.894 12.920 1.00 83.00 108 LEU A N 1
ATOM 875 C CA . LEU A 1 108 ? -14.151 -1.698 11.612 1.00 83.00 108 LEU A CA 1
ATOM 876 C C . LEU A 1 108 ? -14.054 -0.249 11.101 1.00 83.00 108 LEU A C 1
ATOM 878 O O . LEU A 1 108 ? -14.197 -0.025 9.895 1.00 83.00 108 LEU A O 1
ATOM 882 N N . PHE A 1 109 ? -13.838 0.737 11.970 1.00 82.88 109 PHE A N 1
ATOM 883 C CA . PHE A 1 109 ? -13.710 2.144 11.571 1.00 82.88 109 PHE A CA 1
ATOM 884 C C . PHE A 1 109 ? -12.283 2.550 11.216 1.00 82.88 109 PHE A C 1
ATOM 886 O O . PHE A 1 109 ? -12.085 3.662 10.740 1.00 82.88 109 PHE A O 1
ATOM 893 N N . HIS A 1 110 ? -11.312 1.666 11.424 1.00 76.62 110 HIS A N 1
ATOM 894 C CA . HIS A 1 110 ? -9.923 1.944 11.106 1.00 76.62 110 HIS A CA 1
ATOM 895 C C . HIS A 1 110 ? -9.641 1.516 9.668 1.00 76.62 110 HIS A C 1
ATOM 897 O O . HIS A 1 110 ? -10.111 0.474 9.187 1.00 76.62 110 HIS A O 1
ATOM 903 N N . ASN A 1 111 ? -8.855 2.319 8.956 1.00 81.38 111 ASN A N 1
ATOM 904 C CA . ASN A 1 111 ? -8.205 1.817 7.759 1.00 81.38 111 ASN A CA 1
ATOM 905 C C . ASN A 1 111 ? -7.179 0.737 8.153 1.00 81.38 111 ASN A C 1
ATOM 907 O O . ASN A 1 111 ? -6.799 0.609 9.316 1.00 81.38 111 ASN A O 1
ATOM 911 N N . LYS A 1 112 ? -6.731 -0.075 7.189 1.00 81.12 112 LYS A N 1
ATOM 912 C CA . LYS A 1 112 ? -5.815 -1.183 7.500 1.00 81.12 112 LYS A CA 1
ATOM 913 C C . LYS A 1 112 ? -4.547 -0.705 8.218 1.00 81.12 112 LYS A C 1
ATOM 915 O O . LYS A 1 112 ? -4.075 -1.402 9.104 1.00 81.12 112 LYS A O 1
ATOM 920 N N . ALA A 1 113 ? -4.014 0.458 7.850 1.00 84.38 113 ALA A N 1
ATOM 921 C CA . ALA A 1 113 ? -2.803 0.987 8.455 1.00 84.38 113 ALA A CA 1
ATOM 922 C C . ALA A 1 113 ? -3.014 1.425 9.912 1.00 84.38 113 ALA A C 1
ATOM 924 O O . ALA A 1 113 ? -2.200 1.084 10.761 1.00 84.38 113 ALA A O 1
ATOM 925 N N . GLU A 1 114 ? -4.125 2.098 10.210 1.00 86.06 114 GLU A N 1
ATOM 926 C CA . GLU A 1 114 ? -4.535 2.454 11.579 1.00 86.06 114 GLU A CA 1
ATOM 927 C C . GLU A 1 114 ? -4.793 1.210 12.437 1.00 86.06 114 GLU A C 1
ATOM 929 O O . GLU A 1 114 ? -4.377 1.147 13.588 1.00 86.06 114 GLU A O 1
ATOM 934 N N . PHE A 1 115 ? -5.440 0.187 11.870 1.00 84.38 115 PHE A N 1
ATOM 935 C CA . PHE A 1 115 ? -5.661 -1.080 12.563 1.00 84.38 115 PHE A CA 1
ATOM 936 C C . PHE A 1 115 ? -4.332 -1.743 12.945 1.00 84.38 115 PHE A C 1
ATOM 938 O O . PHE A 1 115 ? -4.106 -2.019 14.118 1.00 84.38 115 PHE A O 1
ATOM 945 N N . TYR A 1 116 ? -3.422 -1.936 11.985 1.00 86.44 116 TYR A N 1
ATOM 946 C CA . TYR A 1 116 ? -2.123 -2.545 12.279 1.00 86.44 116 TYR A CA 1
ATOM 947 C C . TYR A 1 116 ? -1.261 -1.688 13.207 1.00 86.44 116 TYR A C 1
ATOM 949 O O . TYR A 1 116 ? -0.547 -2.244 14.0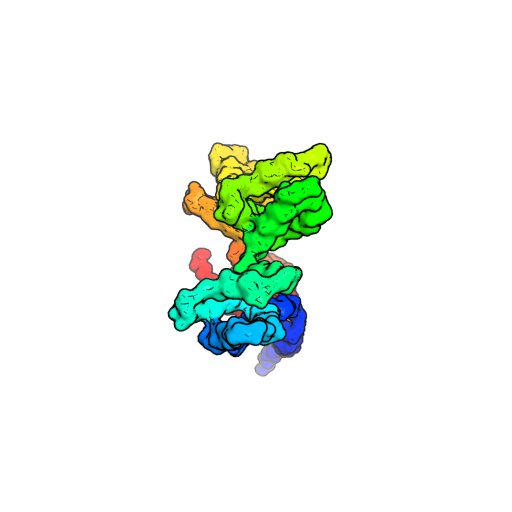32 1.00 86.44 116 TYR A O 1
ATOM 957 N N . ALA A 1 117 ? -1.337 -0.357 13.124 1.00 90.12 117 ALA A N 1
ATOM 958 C CA . ALA A 1 117 ? -0.652 0.518 14.069 1.00 90.12 117 ALA A CA 1
ATOM 959 C C . ALA A 1 117 ? -1.127 0.274 15.513 1.00 90.12 117 ALA A C 1
ATOM 961 O O . ALA A 1 117 ? -0.297 0.141 16.413 1.00 90.12 117 ALA A O 1
ATOM 962 N N . ALA A 1 118 ? -2.441 0.165 15.726 1.00 88.00 118 ALA A N 1
ATOM 963 C CA . ALA A 1 118 ? -3.010 -0.123 17.038 1.00 88.00 118 ALA A CA 1
ATOM 964 C C . ALA A 1 118 ? -2.642 -1.526 17.550 1.00 88.00 118 ALA A C 1
ATOM 966 O O . ALA A 1 118 ? -2.262 -1.659 18.713 1.00 88.00 118 ALA A O 1
ATOM 967 N N . GLU A 1 119 ? -2.686 -2.549 16.691 1.00 88.62 119 GLU A N 1
ATOM 968 C CA . GLU A 1 119 ? -2.296 -3.918 17.063 1.00 88.62 119 GLU A CA 1
ATOM 969 C C . GLU A 1 119 ? -0.803 -4.010 17.415 1.00 88.62 119 GLU A C 1
ATOM 971 O O . GLU A 1 119 ? -0.449 -4.624 18.419 1.00 88.62 119 GLU A O 1
ATOM 976 N N . ILE A 1 120 ? 0.078 -3.339 16.656 1.00 92.12 120 ILE A N 1
ATOM 977 C CA . ILE A 1 120 ? 1.513 -3.283 16.981 1.00 92.12 120 ILE A CA 1
ATOM 978 C C . ILE A 1 120 ? 1.732 -2.573 18.318 1.00 92.12 120 ILE A C 1
ATOM 980 O O . ILE A 1 120 ? 2.514 -3.054 19.131 1.00 92.12 120 ILE A O 1
ATOM 984 N N . HIS A 1 121 ? 1.029 -1.464 18.579 1.00 93.94 121 HIS A N 1
ATOM 985 C CA . HIS A 1 121 ? 1.121 -0.791 19.875 1.00 93.94 121 HIS A CA 1
ATOM 986 C C . HIS A 1 121 ? 0.690 -1.718 21.017 1.00 93.94 121 HIS A C 1
ATOM 988 O O . HIS A 1 121 ? 1.370 -1.802 22.035 1.00 93.94 121 HIS A O 1
ATOM 994 N N . GLY A 1 122 ? -0.419 -2.442 20.840 1.00 88.06 122 GLY A N 1
ATOM 995 C CA . GLY A 1 122 ? -0.900 -3.423 21.811 1.00 88.06 122 GLY A CA 1
ATOM 996 C C . GLY A 1 122 ? 0.114 -4.536 22.082 1.00 88.06 122 GLY A C 1
ATOM 997 O O . GLY A 1 122 ? 0.298 -4.910 23.238 1.00 88.06 122 GLY A O 1
ATOM 998 N N . ALA A 1 123 ? 0.809 -5.000 21.041 1.00 90.44 123 ALA A N 1
ATOM 999 C CA . ALA A 1 123 ? 1.821 -6.047 21.133 1.00 90.44 123 ALA A CA 1
ATOM 1000 C C . ALA A 1 123 ? 3.088 -5.631 21.904 1.00 90.44 123 ALA A C 1
ATOM 1002 O O . ALA A 1 123 ? 3.775 -6.510 22.412 1.00 90.44 123 ALA A O 1
ATOM 1003 N N . ILE A 1 124 ? 3.389 -4.328 22.008 1.00 93.62 124 ILE A N 1
ATOM 1004 C CA . ILE A 1 124 ? 4.614 -3.817 22.663 1.00 93.62 124 ILE A CA 1
ATOM 1005 C C . ILE A 1 124 ? 4.354 -2.975 23.925 1.00 93.62 124 ILE A C 1
ATOM 1007 O O . ILE A 1 124 ? 5.276 -2.606 24.642 1.00 93.62 124 ILE A O 1
ATOM 1011 N N . ALA A 1 125 ? 3.101 -2.612 24.219 1.00 87.19 125 ALA A N 1
ATOM 1012 C CA . ALA A 1 125 ? 2.762 -1.784 25.384 1.00 87.19 125 ALA A CA 1
ATOM 1013 C C . ALA A 1 125 ? 2.544 -2.593 26.683 1.00 87.19 125 ALA A C 1
ATOM 1015 O O . ALA A 1 125 ? 2.332 -2.003 27.748 1.00 87.19 125 ALA A O 1
ATOM 1016 N N . GLY A 1 126 ? 2.521 -3.928 26.594 1.00 78.50 126 GLY A N 1
ATOM 1017 C CA . GLY A 1 126 ? 2.193 -4.848 27.684 1.00 78.50 126 GLY A CA 1
ATOM 1018 C C . GLY A 1 126 ? 3.378 -5.267 28.564 1.00 78.50 126 GLY A C 1
ATOM 1019 O O . GLY A 1 126 ? 4.489 -4.759 28.461 1.00 78.50 126 GLY A O 1
ATOM 1020 N N . TYR A 1 127 ? 3.131 -6.212 29.479 1.00 75.00 127 TYR A N 1
ATOM 1021 C CA . TYR A 1 127 ? 4.212 -6.895 30.195 1.00 75.00 127 TYR A CA 1
ATOM 1022 C C . TYR A 1 127 ? 4.834 -7.949 29.279 1.00 75.00 127 TYR A C 1
ATOM 1024 O O . TYR A 1 127 ? 4.276 -9.036 29.128 1.00 75.00 127 TYR A O 1
ATOM 1032 N N . GLY A 1 128 ? 5.997 -7.617 28.723 1.00 80.75 128 GLY A N 1
ATOM 1033 C CA . GLY A 1 128 ? 6.618 -8.393 27.655 1.00 80.75 128 GLY A CA 1
ATOM 1034 C C . GLY A 1 128 ? 6.018 -8.055 26.292 1.00 80.75 128 GLY A C 1
ATOM 1035 O O . GLY A 1 128 ? 5.061 -7.287 26.194 1.00 80.75 128 GLY A O 1
ATOM 1036 N N . THR A 1 129 ? 6.593 -8.657 25.262 1.00 89.56 129 THR A N 1
ATOM 1037 C CA . THR A 1 129 ? 6.241 -8.438 23.860 1.00 89.56 129 THR A CA 1
ATOM 1038 C C . THR A 1 129 ? 5.365 -9.581 23.365 1.00 89.56 129 THR A C 1
ATOM 1040 O O . THR A 1 129 ? 5.599 -10.731 23.721 1.00 89.56 129 THR A O 1
ATOM 1043 N N . ASP A 1 130 ? 4.363 -9.302 22.534 1.00 87.31 130 ASP A N 1
ATOM 1044 C CA . ASP A 1 130 ? 3.639 -10.340 21.793 1.00 87.31 130 ASP A CA 1
ATOM 1045 C C . ASP A 1 130 ? 4.331 -10.584 20.443 1.00 87.31 130 ASP A C 1
ATOM 1047 O O . ASP A 1 130 ? 3.949 -10.039 19.402 1.00 87.31 130 ASP A O 1
ATOM 1051 N N . GLU A 1 131 ? 5.402 -11.386 20.446 1.00 85.06 131 GLU A N 1
ATOM 1052 C CA . GLU A 1 131 ? 6.189 -11.634 19.234 1.00 85.06 131 GLU A CA 1
ATOM 1053 C C . GLU A 1 131 ? 5.396 -12.392 18.160 1.00 85.06 131 GLU A C 1
ATOM 1055 O O . GLU A 1 131 ? 5.708 -12.277 16.969 1.00 85.06 131 GLU A O 1
ATOM 1060 N N . LEU A 1 132 ? 4.362 -13.148 18.548 1.00 80.25 132 LEU A N 1
ATOM 1061 C CA . LEU A 1 132 ? 3.492 -13.850 17.606 1.00 80.25 132 LEU A CA 1
ATOM 1062 C C . LEU A 1 132 ? 2.622 -12.854 16.836 1.00 80.25 132 LEU A C 1
ATOM 1064 O O . LEU A 1 132 ? 2.597 -12.915 15.607 1.00 80.25 132 LEU A O 1
ATOM 1068 N N . ALA A 1 133 ? 1.986 -11.907 17.531 1.00 83.00 133 ALA A N 1
ATOM 1069 C CA . ALA A 1 133 ? 1.223 -10.840 16.890 1.00 83.00 133 ALA A CA 1
ATOM 1070 C C . ALA A 1 133 ? 2.112 -10.005 15.960 1.00 83.00 133 ALA A C 1
ATOM 1072 O O . ALA A 1 133 ? 1.753 -9.782 14.802 1.00 83.00 133 ALA A O 1
ATOM 1073 N N . LEU A 1 134 ? 3.313 -9.615 16.413 1.00 85.69 134 LEU A N 1
ATOM 1074 C CA . LEU A 1 134 ? 4.279 -8.928 15.550 1.00 85.69 134 LEU A CA 1
ATOM 1075 C C . LEU A 1 134 ? 4.598 -9.777 14.310 1.00 85.69 134 LEU A C 1
ATOM 1077 O O . LEU A 1 134 ? 4.516 -9.274 13.191 1.00 85.69 134 LEU A O 1
ATOM 1081 N N . THR A 1 135 ? 4.885 -11.070 14.470 1.00 79.00 135 THR A N 1
ATOM 1082 C CA . THR A 1 135 ? 5.181 -11.968 13.342 1.00 79.00 135 THR A CA 1
ATOM 1083 C C . THR A 1 135 ? 4.030 -12.021 12.332 1.00 79.00 135 THR A C 1
ATOM 1085 O O . THR A 1 135 ? 4.256 -11.823 11.138 1.00 79.00 135 THR A O 1
ATOM 1088 N N . GLU A 1 136 ? 2.793 -12.237 12.785 1.00 78.19 136 GLU A N 1
ATOM 1089 C CA . GLU A 1 136 ? 1.609 -12.295 11.914 1.00 78.19 136 GLU A CA 1
ATOM 1090 C C . GLU A 1 136 ? 1.400 -10.989 11.138 1.00 78.19 136 GLU A C 1
ATOM 1092 O O . GLU A 1 136 ? 1.157 -10.998 9.924 1.00 78.19 136 GLU A O 1
ATOM 1097 N N . ILE A 1 137 ? 1.547 -9.859 11.830 1.00 82.38 137 ILE A N 1
ATOM 1098 C CA . ILE A 1 137 ? 1.382 -8.523 11.263 1.00 82.38 137 ILE A CA 1
ATOM 1099 C C . ILE A 1 137 ? 2.484 -8.235 10.234 1.00 82.38 137 ILE A C 1
ATOM 1101 O O . ILE A 1 137 ? 2.178 -7.889 9.090 1.00 82.38 137 ILE A O 1
ATOM 1105 N N . PHE A 1 138 ? 3.758 -8.427 10.590 1.00 80.56 138 PHE A N 1
ATOM 1106 C CA . PHE A 1 138 ? 4.897 -8.139 9.715 1.00 80.56 138 PHE A CA 1
ATOM 1107 C C . PHE A 1 138 ? 4.985 -9.086 8.510 1.00 80.56 138 PHE A C 1
ATOM 1109 O O . PHE A 1 138 ? 5.408 -8.660 7.435 1.00 80.56 138 PHE A O 1
ATOM 1116 N N . CYS A 1 139 ? 4.490 -10.324 8.605 1.00 75.31 139 CYS A N 1
ATOM 1117 C CA . CYS A 1 139 ? 4.322 -11.190 7.432 1.00 75.31 139 CYS A CA 1
ATOM 1118 C C . CYS A 1 139 ? 3.315 -10.629 6.410 1.00 75.31 139 CYS A C 1
ATOM 1120 O O . CYS A 1 139 ? 3.388 -10.954 5.225 1.00 75.31 139 CYS A O 1
ATOM 1122 N N . CYS A 1 140 ? 2.393 -9.761 6.833 1.00 68.12 140 CYS A N 1
ATOM 1123 C CA . CYS A 1 140 ? 1.398 -9.139 5.961 1.00 68.12 140 CYS A CA 1
ATOM 1124 C C . CYS A 1 140 ? 1.851 -7.794 5.362 1.00 68.12 140 CYS A C 1
ATOM 1126 O O . CYS A 1 140 ? 1.149 -7.258 4.496 1.00 68.12 140 CYS A O 1
ATOM 1128 N N . PHE A 1 141 ? 3.011 -7.260 5.770 1.00 67.94 141 PHE A N 1
ATOM 1129 C CA . PHE A 1 141 ? 3.511 -5.937 5.361 1.00 67.94 141 PHE A CA 1
ATOM 1130 C C . PHE A 1 141 ? 3.766 -5.806 3.857 1.00 67.94 141 PHE A C 1
ATOM 1132 O O . PHE A 1 141 ? 3.718 -4.704 3.331 1.00 67.94 141 PHE A O 1
ATOM 1139 N N . GLN A 1 142 ? 3.947 -6.900 3.115 1.00 55.03 142 GLN A N 1
ATOM 1140 C CA . GLN A 1 142 ? 4.074 -6.822 1.652 1.00 55.03 142 GLN A CA 1
ATOM 1141 C C . GLN A 1 142 ? 2.776 -6.379 0.950 1.00 55.03 142 GLN A C 1
ATOM 1143 O O . GLN A 1 142 ? 2.817 -5.896 -0.177 1.00 55.03 142 GLN A O 1
ATOM 1148 N N . ASN A 1 143 ? 1.618 -6.514 1.608 1.00 50.66 143 ASN A N 1
ATOM 1149 C CA . ASN A 1 143 ? 0.310 -6.198 1.026 1.00 50.66 143 ASN A CA 1
ATOM 1150 C C . ASN A 1 143 ? -0.198 -4.784 1.373 1.00 50.66 143 ASN A C 1
ATOM 1152 O O . ASN A 1 143 ? -1.278 -4.394 0.918 1.00 50.66 143 ASN A O 1
ATOM 1156 N N . ILE A 1 144 ? 0.517 -4.038 2.224 1.00 59.06 144 ILE A N 1
ATOM 1157 C CA . ILE A 1 144 ? 0.130 -2.717 2.745 1.00 59.06 144 ILE A CA 1
ATOM 1158 C C . ILE A 1 144 ? 1.385 -1.864 2.838 1.00 59.06 144 ILE A C 1
ATOM 1160 O O . ILE A 1 144 ? 2.396 -2.322 3.346 1.00 59.06 144 ILE A O 1
ATOM 1164 N N . THR A 1 145 ? 1.334 -0.607 2.410 1.00 72.19 145 THR A N 1
ATOM 1165 C CA . THR A 1 145 ? 2.513 0.258 2.475 1.00 72.19 145 THR A CA 1
ATOM 1166 C C . THR A 1 145 ? 2.991 0.403 3.926 1.00 72.19 145 THR A C 1
ATOM 1168 O O . THR A 1 145 ? 2.304 1.021 4.738 1.00 72.19 145 THR A O 1
ATOM 1171 N N . VAL A 1 146 ? 4.177 -0.130 4.246 1.00 79.44 146 VAL A N 1
ATOM 1172 C CA . VAL A 1 146 ? 4.850 0.005 5.557 1.00 79.44 146 VAL A CA 1
ATOM 1173 C C . VAL A 1 146 ? 4.841 1.460 6.033 1.00 79.44 146 VAL A C 1
ATOM 1175 O O . VAL A 1 146 ? 4.567 1.742 7.198 1.00 79.44 146 VAL A O 1
ATOM 1178 N N . ASN A 1 147 ? 5.039 2.396 5.103 1.00 80.25 147 ASN A N 1
ATOM 1179 C CA . ASN A 1 147 ? 5.006 3.834 5.367 1.00 80.25 147 ASN A CA 1
ATOM 1180 C C . ASN A 1 147 ? 3.634 4.302 5.860 1.00 80.25 147 ASN A C 1
ATOM 1182 O O . ASN A 1 147 ? 3.575 5.096 6.788 1.00 80.25 147 ASN A O 1
ATOM 1186 N N . ALA A 1 148 ? 2.535 3.771 5.315 1.00 82.50 148 ALA A N 1
ATOM 1187 C CA . ALA A 1 148 ? 1.194 4.119 5.779 1.00 82.50 148 ALA A CA 1
ATOM 1188 C C . ALA A 1 148 ? 0.974 3.673 7.234 1.00 82.50 148 ALA A C 1
ATOM 1190 O O . ALA A 1 148 ? 0.362 4.402 8.010 1.00 82.50 148 ALA A O 1
ATOM 1191 N N . ILE A 1 149 ? 1.504 2.506 7.627 1.00 87.12 149 ILE A N 1
ATOM 1192 C CA . ILE A 1 149 ? 1.435 2.020 9.017 1.00 87.12 149 ILE A CA 1
ATOM 1193 C C . ILE A 1 149 ? 2.295 2.901 9.930 1.00 87.12 149 ILE A C 1
ATOM 1195 O O . ILE A 1 149 ? 1.832 3.311 10.992 1.00 87.12 149 ILE A O 1
ATOM 1199 N N . LYS A 1 150 ? 3.515 3.256 9.504 1.00 87.38 150 LYS A N 1
ATOM 1200 C CA . LYS A 1 150 ? 4.386 4.192 10.237 1.00 87.38 150 LYS A CA 1
ATOM 1201 C C . LYS A 1 150 ? 3.722 5.555 10.441 1.00 87.38 150 LYS A C 1
ATOM 1203 O O . LYS A 1 150 ? 3.730 6.077 11.552 1.00 87.38 150 LYS A O 1
ATOM 1208 N N . GLU A 1 151 ? 3.125 6.115 9.391 1.00 86.06 151 GLU A N 1
ATOM 1209 C CA . GLU A 1 151 ? 2.408 7.393 9.436 1.00 86.06 151 GLU A CA 1
ATOM 1210 C C . GLU A 1 151 ? 1.188 7.333 10.360 1.00 86.06 151 GLU A C 1
ATOM 1212 O O . GLU A 1 151 ? 0.994 8.239 11.177 1.00 86.06 151 GLU A O 1
ATOM 1217 N N . ALA A 1 152 ? 0.388 6.264 10.275 1.00 87.62 152 ALA A N 1
ATOM 1218 C CA . ALA A 1 152 ? -0.750 6.050 11.163 1.00 87.62 152 ALA A CA 1
ATOM 1219 C C . ALA A 1 152 ? -0.302 5.952 12.630 1.00 87.62 152 ALA A C 1
ATOM 1221 O O . ALA A 1 152 ? -0.829 6.668 13.482 1.00 87.62 152 ALA A O 1
ATOM 1222 N N . TYR A 1 153 ? 0.740 5.164 12.912 1.00 93.00 153 TYR A N 1
ATOM 1223 C CA . TYR A 1 153 ? 1.292 5.000 14.257 1.00 93.00 153 TYR A CA 1
ATOM 1224 C C . TYR A 1 153 ? 1.824 6.322 14.831 1.00 93.00 153 TYR A C 1
ATOM 1226 O O . TYR A 1 153 ? 1.480 6.705 15.950 1.00 93.00 153 TYR A O 1
ATOM 1234 N N . GLN A 1 154 ? 2.592 7.082 14.044 1.00 91.50 154 GLN A N 1
ATOM 1235 C CA . GLN A 1 154 ? 3.076 8.408 14.439 1.00 91.50 154 GLN A CA 1
ATOM 1236 C C . GLN A 1 154 ? 1.923 9.396 14.666 1.00 91.50 154 GLN A C 1
ATOM 1238 O O . GLN A 1 154 ? 1.988 10.249 15.556 1.00 91.50 154 GLN A O 1
ATOM 1243 N N . THR A 1 155 ? 0.857 9.304 13.873 1.00 89.50 1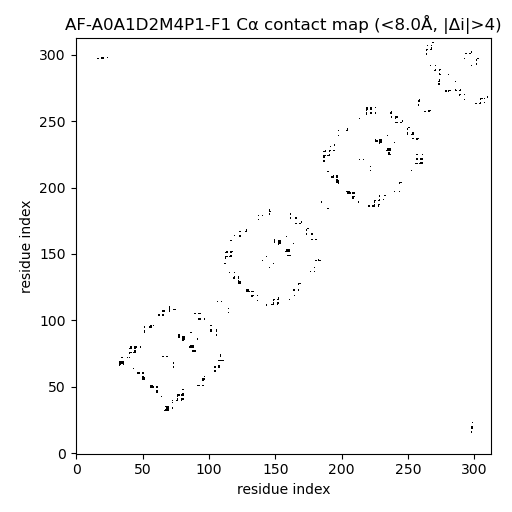55 THR A N 1
ATOM 1244 C CA . THR A 1 155 ? -0.321 10.167 14.007 1.00 89.50 155 THR A CA 1
ATOM 1245 C C . THR A 1 155 ? -1.090 9.868 15.289 1.00 89.50 155 THR A C 1
ATOM 1247 O O . THR A 1 155 ? -1.459 10.811 15.996 1.00 89.50 155 THR A O 1
ATOM 1250 N N . GLU A 1 156 ? -1.301 8.593 15.602 1.00 90.94 156 GLU A N 1
ATOM 1251 C CA . GLU A 1 156 ? -2.113 8.140 16.733 1.00 90.94 156 GLU A CA 1
ATOM 1252 C C . GLU A 1 156 ? -1.345 8.192 18.060 1.00 90.94 156 GLU A C 1
ATOM 1254 O O . GLU A 1 156 ? -1.794 8.840 19.007 1.00 90.94 156 GLU A O 1
ATOM 1259 N N . PHE A 1 157 ? -0.149 7.603 18.114 1.00 93.19 157 PHE A N 1
ATOM 1260 C CA . PHE A 1 157 ? 0.623 7.440 19.351 1.00 93.19 157 PHE A CA 1
ATOM 1261 C C . PHE A 1 157 ? 1.674 8.529 19.572 1.00 93.19 157 PHE A C 1
ATOM 1263 O O . PHE A 1 157 ? 2.244 8.619 20.657 1.00 93.19 157 PHE A O 1
ATOM 1270 N N . LYS A 1 158 ? 1.924 9.385 18.569 1.00 94.88 158 LYS A N 1
ATOM 1271 C CA . LYS A 1 158 ? 2.963 10.437 18.601 1.00 94.88 158 LYS A CA 1
ATOM 1272 C C . LYS A 1 158 ? 4.377 9.895 18.838 1.00 94.88 158 LYS A C 1
ATOM 1274 O O . LYS A 1 158 ? 5.229 10.611 19.361 1.00 94.88 158 LYS A O 1
ATOM 1279 N N . ARG A 1 159 ? 4.624 8.651 18.432 1.00 93.69 159 ARG A N 1
ATOM 1280 C CA . ARG A 1 159 ? 5.905 7.948 18.551 1.00 93.69 159 ARG A CA 1
ATOM 1281 C C . ARG A 1 159 ? 6.292 7.333 17.212 1.00 93.69 159 ARG A C 1
ATOM 1283 O O . ARG A 1 159 ? 5.418 7.038 16.403 1.00 93.69 159 ARG A O 1
ATOM 1290 N N . ASP A 1 160 ? 7.586 7.116 17.008 1.00 91.50 160 ASP A N 1
ATOM 1291 C CA . ASP A 1 160 ? 8.090 6.444 15.813 1.00 91.50 160 ASP A CA 1
ATOM 1292 C C . ASP A 1 160 ? 7.894 4.928 15.940 1.00 91.50 160 ASP A C 1
ATOM 1294 O O . ASP A 1 160 ? 8.397 4.310 16.879 1.00 91.50 160 ASP A O 1
ATOM 1298 N N . LEU A 1 161 ? 7.183 4.328 14.982 1.00 92.06 161 LEU A N 1
ATOM 1299 C CA . LEU A 1 161 ? 6.866 2.897 14.989 1.00 92.06 161 LEU A CA 1
ATOM 1300 C C . LEU A 1 161 ? 8.129 2.034 15.076 1.00 92.06 161 LEU A C 1
ATOM 1302 O O . LEU A 1 161 ? 8.166 1.070 15.834 1.00 92.06 161 LEU A O 1
ATOM 1306 N N . LYS A 1 162 ? 9.163 2.363 14.290 1.00 90.69 162 LYS A N 1
ATOM 1307 C CA . LYS A 1 162 ? 10.382 1.550 14.233 1.00 90.69 162 LYS A CA 1
ATOM 1308 C C . LYS A 1 162 ? 11.102 1.583 15.571 1.00 90.69 162 LYS A C 1
ATOM 1310 O O . LYS A 1 162 ? 11.463 0.536 16.087 1.00 90.69 162 LYS A O 1
ATOM 1315 N N . SER A 1 163 ? 11.270 2.767 16.136 1.00 91.94 163 SER A N 1
ATOM 1316 C CA . SER A 1 163 ? 11.952 2.959 17.409 1.00 91.94 163 SER A CA 1
ATOM 1317 C C . SER A 1 163 ? 11.249 2.223 18.551 1.00 91.94 163 SER A C 1
ATOM 1319 O O . SER A 1 163 ? 11.920 1.565 19.337 1.00 91.94 163 SER A O 1
ATOM 1321 N N . GLU A 1 164 ? 9.916 2.275 18.612 1.00 95.31 164 GLU A N 1
ATOM 1322 C CA . GLU A 1 164 ? 9.147 1.573 19.647 1.00 95.31 164 GLU A CA 1
ATOM 1323 C C . GLU A 1 164 ? 9.258 0.051 19.518 1.00 95.31 164 GLU A C 1
ATOM 1325 O O . GLU A 1 164 ? 9.511 -0.617 20.512 1.00 95.31 164 GLU A O 1
ATOM 1330 N N . VAL A 1 165 ? 9.138 -0.502 18.303 1.00 92.31 165 VAL A N 1
ATOM 1331 C CA . VAL A 1 165 ? 9.269 -1.955 18.101 1.00 92.31 165 VAL A CA 1
ATOM 1332 C C . VAL A 1 165 ? 10.685 -2.422 18.440 1.00 92.31 165 VAL A C 1
ATOM 1334 O O . VAL A 1 165 ? 10.837 -3.387 19.177 1.00 92.31 165 VAL A O 1
ATOM 1337 N N . MET A 1 166 ? 11.728 -1.734 17.958 1.00 93.19 166 MET A N 1
ATOM 1338 C CA . MET A 1 166 ? 13.126 -2.127 18.215 1.00 93.19 166 MET A CA 1
ATOM 1339 C C . MET A 1 166 ? 13.529 -1.993 19.689 1.00 93.19 166 MET A C 1
ATOM 1341 O O . MET A 1 166 ? 14.473 -2.644 20.116 1.00 93.19 166 MET A O 1
ATOM 1345 N N . ALA A 1 167 ? 12.838 -1.162 20.473 1.00 93.44 167 ALA A N 1
ATOM 1346 C CA . ALA A 1 167 ? 13.074 -1.074 21.911 1.00 93.44 167 ALA A CA 1
ATOM 1347 C C . ALA A 1 167 ? 12.548 -2.298 22.682 1.00 93.44 167 ALA A C 1
ATOM 1349 O O . ALA A 1 167 ? 12.988 -2.526 23.809 1.00 93.44 167 ALA A O 1
ATOM 1350 N N . ASP A 1 168 ? 11.625 -3.056 22.085 1.00 92.44 168 ASP A N 1
ATOM 1351 C CA . ASP A 1 168 ? 10.905 -4.151 22.739 1.00 92.44 168 ASP A CA 1
ATOM 1352 C C . ASP A 1 168 ? 11.376 -5.544 22.276 1.00 92.44 168 ASP A C 1
ATOM 1354 O O . ASP A 1 168 ? 11.185 -6.535 22.972 1.00 92.44 168 ASP A O 1
ATOM 1358 N N . VAL A 1 169 ? 12.069 -5.635 21.135 1.00 91.25 169 VAL A N 1
ATOM 1359 C CA . VAL A 1 169 ? 12.630 -6.893 20.606 1.00 91.25 169 VAL A CA 1
ATOM 1360 C C . VAL A 1 169 ? 14.161 -6.908 20.647 1.00 91.25 169 VAL A C 1
ATOM 1362 O O . VAL A 1 169 ? 14.797 -5.872 20.791 1.00 91.25 169 VAL A O 1
ATOM 1365 N N . SER A 1 170 ? 14.778 -8.090 20.519 1.00 91.44 170 SER A N 1
ATOM 1366 C CA . SER A 1 170 ? 16.244 -8.211 20.481 1.00 91.44 170 SER A CA 1
ATOM 1367 C C . SER A 1 170 ? 16.748 -9.338 19.572 1.00 91.44 170 SER A C 1
ATOM 1369 O O . SER A 1 170 ? 16.005 -10.244 19.181 1.00 91.44 170 SER A O 1
ATOM 1371 N N . GLY A 1 171 ? 18.040 -9.293 19.238 1.00 92.69 171 GLY A N 1
ATOM 1372 C CA . GLY A 1 171 ? 18.742 -10.368 18.532 1.00 92.69 171 GLY A CA 1
ATOM 1373 C C . GLY A 1 171 ? 18.301 -10.532 17.074 1.00 92.69 171 GLY A C 1
ATOM 1374 O O . GLY A 1 171 ? 18.001 -9.565 16.383 1.00 92.69 171 GLY A O 1
ATOM 1375 N N . GLU A 1 172 ? 18.261 -11.771 16.578 1.00 87.25 172 GLU A N 1
ATOM 1376 C CA . GLU A 1 172 ? 17.917 -12.029 15.168 1.00 87.25 172 GLU A CA 1
ATOM 1377 C C . GLU A 1 172 ? 16.468 -11.665 14.813 1.00 87.25 172 GLU A C 1
ATOM 1379 O O . GLU A 1 172 ? 16.172 -11.341 13.662 1.00 87.25 172 GLU A O 1
ATOM 1384 N N . PHE A 1 173 ? 15.565 -11.679 15.798 1.00 85.81 173 PHE A N 1
ATOM 1385 C CA . PHE A 1 173 ? 14.183 -11.253 15.598 1.00 85.81 173 PHE A CA 1
ATOM 1386 C C . PHE A 1 173 ? 14.103 -9.741 15.342 1.00 85.81 173 PHE A C 1
ATOM 1388 O O . PHE A 1 173 ? 13.482 -9.318 14.367 1.00 85.81 173 PHE A O 1
ATOM 1395 N N . GLU A 1 174 ? 14.819 -8.938 16.137 1.00 90.25 174 GLU A N 1
ATOM 1396 C CA . GLU A 1 174 ? 14.993 -7.495 15.907 1.00 90.25 174 GLU A CA 1
ATOM 1397 C C . GLU A 1 174 ? 15.587 -7.214 14.523 1.00 90.25 174 GLU A C 1
ATOM 1399 O O . GLU A 1 174 ? 15.042 -6.406 13.769 1.00 90.25 174 GLU A O 1
ATOM 1404 N N . ASN A 1 175 ? 16.657 -7.927 14.150 1.00 83.00 175 ASN A N 1
ATOM 1405 C CA . ASN A 1 175 ? 17.314 -7.762 12.851 1.00 83.00 175 ASN A CA 1
ATOM 1406 C C . ASN A 1 175 ? 16.336 -7.971 11.685 1.00 83.00 175 ASN A C 1
ATOM 1408 O O . ASN A 1 175 ? 16.290 -7.160 10.753 1.00 83.00 175 ASN A O 1
ATOM 1412 N N . LEU A 1 176 ? 15.537 -9.042 11.739 1.00 84.94 176 LEU A N 1
ATOM 1413 C CA . LEU A 1 176 ? 14.571 -9.364 10.693 1.00 84.94 176 LEU A CA 1
ATOM 1414 C C . LEU A 1 176 ? 13.416 -8.357 10.649 1.00 84.94 176 LEU A C 1
ATOM 1416 O O . LEU A 1 176 ? 13.081 -7.873 9.567 1.00 84.94 176 LEU A O 1
ATOM 1420 N N . LEU A 1 177 ? 12.836 -7.995 11.798 1.00 85.31 177 LEU A N 1
ATOM 1421 C CA . LEU A 1 177 ? 11.773 -6.987 11.855 1.00 85.31 177 LEU A CA 1
ATOM 1422 C C . LEU A 1 177 ? 12.265 -5.625 11.352 1.00 85.31 177 LEU A C 1
ATOM 1424 O O . LEU A 1 177 ? 11.583 -4.977 10.559 1.00 85.31 177 LEU A O 1
ATOM 1428 N N . SER A 1 178 ? 13.485 -5.222 11.714 1.00 85.12 178 SER A N 1
ATOM 1429 C CA . SER A 1 178 ? 14.116 -3.997 11.211 1.00 85.12 178 SER A CA 1
ATOM 1430 C C . SER A 1 178 ? 14.242 -3.993 9.686 1.00 85.12 178 SER A C 1
ATOM 1432 O O . SER A 1 178 ? 14.024 -2.950 9.064 1.00 85.12 178 SER A O 1
ATOM 1434 N N . ALA A 1 179 ? 14.562 -5.146 9.082 1.00 81.69 179 ALA A N 1
ATOM 1435 C CA . ALA A 1 179 ? 14.635 -5.319 7.633 1.00 81.69 179 ALA A CA 1
ATOM 1436 C C . ALA A 1 179 ? 13.251 -5.245 6.966 1.00 81.69 179 ALA A C 1
ATOM 1438 O O . ALA A 1 179 ? 13.094 -4.528 5.982 1.00 81.69 179 ALA A O 1
ATOM 1439 N N . LEU A 1 180 ? 12.235 -5.905 7.532 1.00 80.75 180 LEU A N 1
ATOM 1440 C CA . LEU A 1 180 ? 10.845 -5.844 7.047 1.00 80.75 180 LEU A CA 1
ATOM 1441 C C . LEU A 1 180 ? 10.232 -4.440 7.175 1.00 80.75 180 LEU A C 1
ATOM 1443 O O . LEU A 1 180 ? 9.335 -4.073 6.419 1.00 80.75 180 LEU A O 1
ATOM 1447 N N . MET A 1 181 ? 10.730 -3.649 8.125 1.00 79.81 181 MET A N 1
ATOM 1448 C CA . MET A 1 181 ? 10.363 -2.253 8.347 1.00 79.81 181 MET A CA 1
ATOM 1449 C C . MET A 1 181 ? 11.187 -1.262 7.533 1.00 79.81 181 MET A C 1
ATOM 1451 O O . MET A 1 181 ? 10.992 -0.054 7.706 1.00 79.81 181 MET A O 1
ATOM 1455 N N . GLN A 1 182 ? 12.140 -1.701 6.709 1.00 75.88 182 GLN A N 1
ATOM 1456 C CA . GLN A 1 182 ? 12.842 -0.761 5.842 1.00 75.88 182 GLN A CA 1
ATOM 1457 C C . GLN A 1 182 ? 11.835 -0.103 4.908 1.00 75.88 182 GLN A C 1
ATOM 1459 O O . GLN A 1 182 ? 10.952 -0.754 4.352 1.00 75.88 182 GLN A O 1
ATOM 1464 N N . ASP A 1 183 ? 11.943 1.218 4.786 1.00 66.56 183 ASP A N 1
ATOM 1465 C CA 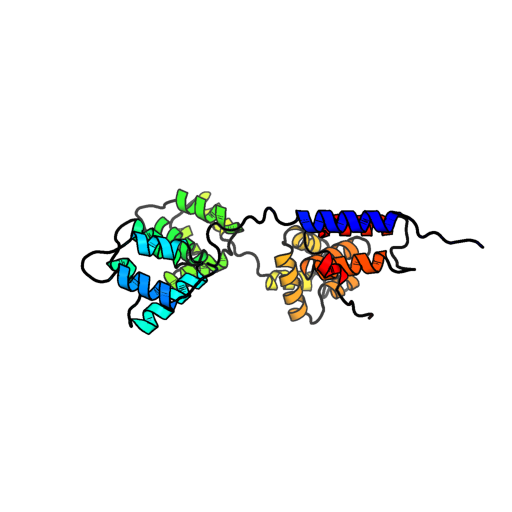. ASP A 1 183 ? 11.152 1.934 3.802 1.00 66.56 183 ASP A CA 1
ATOM 1466 C C . ASP A 1 183 ? 11.519 1.374 2.429 1.00 66.56 183 ASP A C 1
ATOM 1468 O O . ASP A 1 183 ? 12.700 1.337 2.070 1.00 66.56 183 ASP A O 1
ATOM 1472 N N . ALA A 1 184 ? 10.513 0.944 1.664 1.00 65.31 184 ALA A N 1
ATOM 1473 C CA . ALA A 1 184 ? 10.712 0.742 0.240 1.00 65.31 184 ALA A CA 1
ATOM 1474 C C . ALA A 1 184 ? 11.283 2.048 -0.318 1.00 65.31 184 ALA A C 1
ATOM 1476 O O . ALA A 1 184 ? 10.786 3.141 -0.012 1.00 65.31 184 ALA A O 1
ATOM 1477 N N . GLU A 1 185 ? 12.375 1.949 -1.074 1.00 73.19 185 GLU A N 1
ATOM 1478 C CA . GLU A 1 185 ? 13.013 3.134 -1.617 1.00 73.19 185 GLU A CA 1
ATOM 1479 C C . GLU A 1 185 ? 11.987 3.914 -2.444 1.00 73.19 185 GLU A C 1
ATOM 1481 O O . GLU A 1 185 ? 11.376 3.373 -3.363 1.00 73.19 185 GLU A O 1
ATOM 1486 N N . SER A 1 186 ? 11.771 5.189 -2.099 1.00 79.75 186 SER A N 1
ATOM 1487 C CA . SER A 1 186 ? 10.763 6.000 -2.788 1.00 79.75 186 SER A CA 1
ATOM 1488 C C . SER A 1 186 ? 10.985 5.972 -4.302 1.00 79.75 186 SER A C 1
ATOM 1490 O O . SER A 1 186 ? 12.125 6.059 -4.770 1.00 79.75 186 SER A O 1
ATOM 1492 N N . THR A 1 187 ? 9.904 5.944 -5.075 1.00 83.38 187 THR A N 1
ATOM 1493 C CA . THR A 1 187 ? 9.966 5.952 -6.544 1.00 83.38 187 THR A CA 1
ATOM 1494 C C . THR A 1 187 ? 10.748 7.157 -7.079 1.00 83.38 187 THR A C 1
ATOM 1496 O O . THR A 1 187 ? 11.486 7.024 -8.053 1.00 83.38 187 THR A O 1
ATOM 1499 N N . THR A 1 188 ? 10.725 8.303 -6.385 1.00 82.75 188 THR A N 1
ATOM 1500 C CA . THR A 1 188 ? 11.580 9.469 -6.675 1.00 82.75 188 THR A CA 1
ATOM 1501 C C . THR A 1 188 ? 13.076 9.186 -6.472 1.00 82.75 188 THR A C 1
ATOM 1503 O O . THR A 1 188 ? 13.906 9.652 -7.256 1.00 82.75 188 THR A O 1
ATOM 1506 N N . ALA A 1 189 ? 13.465 8.453 -5.426 1.00 85.44 189 ALA A N 1
ATOM 1507 C CA . ALA A 1 189 ? 14.862 8.075 -5.193 1.00 85.44 189 ALA A CA 1
ATOM 1508 C C . ALA A 1 189 ? 15.352 7.059 -6.238 1.00 85.44 189 ALA A C 1
ATOM 1510 O O . ALA A 1 189 ? 16.429 7.254 -6.810 1.00 85.44 189 ALA A O 1
ATOM 1511 N N . VAL A 1 190 ? 14.524 6.067 -6.581 1.00 88.44 190 VAL A N 1
ATOM 1512 C CA . VAL A 1 190 ? 14.803 5.123 -7.676 1.00 88.44 190 VAL A CA 1
ATOM 1513 C C . VAL A 1 190 ? 14.902 5.854 -9.021 1.00 88.44 190 VAL A C 1
ATOM 1515 O O . VAL A 1 190 ? 15.853 5.642 -9.774 1.00 88.44 190 VAL A O 1
ATOM 1518 N N . ALA A 1 191 ? 14.005 6.803 -9.302 1.00 89.31 191 ALA A N 1
ATOM 1519 C CA . ALA A 1 191 ? 14.074 7.637 -10.501 1.00 89.31 191 ALA A CA 1
ATOM 1520 C C . ALA A 1 191 ? 15.384 8.439 -10.560 1.00 89.31 191 ALA A C 1
ATOM 1522 O O . ALA A 1 191 ? 16.044 8.451 -11.595 1.00 89.31 191 ALA A O 1
ATOM 1523 N N . LYS A 1 192 ? 15.844 9.033 -9.448 1.00 89.94 192 LYS A N 1
ATOM 1524 C CA . LYS A 1 192 ? 17.162 9.697 -9.382 1.00 89.94 192 LYS A CA 1
ATOM 1525 C C . LYS A 1 192 ? 18.321 8.741 -9.678 1.00 89.94 192 LYS A C 1
ATOM 1527 O O . LYS A 1 192 ? 19.312 9.181 -10.261 1.00 89.94 192 LYS A O 1
ATOM 1532 N N . LYS A 1 193 ? 18.233 7.462 -9.288 1.00 91.38 193 LYS A N 1
ATOM 1533 C CA . LYS A 1 193 ? 19.229 6.440 -9.659 1.00 91.38 193 LYS A CA 1
ATOM 1534 C C . LYS A 1 193 ? 19.221 6.180 -11.166 1.00 91.38 193 LYS A C 1
ATOM 1536 O O . LYS A 1 193 ? 20.297 6.179 -11.752 1.00 91.38 193 LYS A O 1
ATOM 1541 N N . LEU A 1 194 ? 18.048 6.052 -11.795 1.00 90.19 194 LEU A N 1
ATOM 1542 C CA . LEU A 1 194 ? 17.930 5.925 -13.257 1.00 90.19 194 LEU A CA 1
ATOM 1543 C C . LEU A 1 194 ? 18.481 7.154 -13.988 1.00 90.19 194 LEU A C 1
ATOM 1545 O O . LEU A 1 194 ? 19.231 7.004 -14.947 1.00 90.19 194 LEU A O 1
ATOM 1549 N N . VAL A 1 195 ? 18.182 8.364 -13.503 1.00 88.38 195 VAL A N 1
ATOM 1550 C CA . VAL A 1 195 ? 18.746 9.604 -14.061 1.00 88.38 195 VAL A CA 1
ATOM 1551 C C . VAL A 1 195 ? 20.268 9.574 -13.989 1.00 88.38 195 VAL A C 1
ATOM 1553 O O . VAL A 1 195 ? 20.923 9.859 -14.978 1.00 88.38 195 VAL A O 1
ATOM 1556 N N . LYS A 1 196 ? 20.857 9.176 -12.858 1.00 87.06 196 LYS A N 1
ATOM 1557 C CA . LYS A 1 196 ? 22.319 9.047 -12.737 1.00 87.06 196 LYS A CA 1
ATOM 1558 C C . LYS A 1 196 ? 22.900 7.936 -13.619 1.00 87.06 196 LYS A C 1
ATOM 1560 O O . LYS A 1 196 ? 24.029 8.068 -14.075 1.00 87.06 196 LYS A O 1
ATOM 1565 N N . ALA A 1 197 ? 22.147 6.860 -13.840 1.00 85.44 197 ALA A N 1
ATOM 1566 C CA . ALA A 1 197 ? 22.554 5.728 -14.669 1.00 85.44 197 ALA A CA 1
ATOM 1567 C C . ALA A 1 197 ? 22.478 6.017 -16.183 1.00 85.44 197 ALA A C 1
ATOM 1569 O O . ALA A 1 197 ? 23.126 5.309 -16.954 1.00 85.44 197 ALA A O 1
ATOM 1570 N N . GLY A 1 198 ? 21.688 7.022 -16.598 1.00 75.25 198 GLY A N 1
ATOM 1571 C CA . GLY A 1 198 ? 21.436 7.366 -18.005 1.00 75.25 198 GLY A CA 1
ATOM 1572 C C . GLY A 1 198 ? 21.763 8.808 -18.431 1.00 75.25 198 GLY A C 1
ATOM 1573 O O . GLY A 1 198 ? 21.880 9.061 -19.619 1.00 75.25 198 GLY 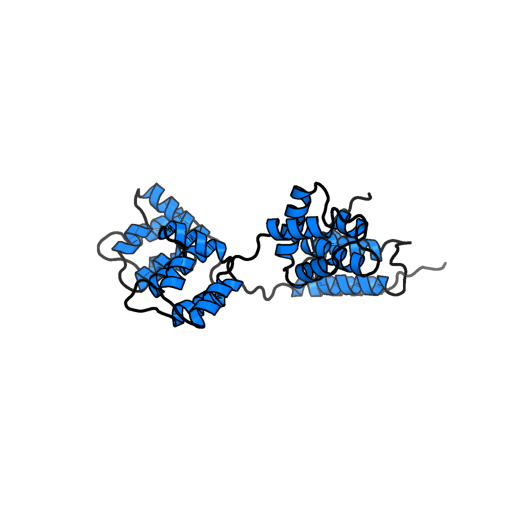A O 1
ATOM 1574 N N . VAL A 1 199 ? 21.944 9.766 -17.515 1.00 57.44 199 VAL A N 1
ATOM 1575 C CA . VAL A 1 199 ? 22.290 11.166 -17.830 1.00 57.44 199 VAL A CA 1
ATOM 1576 C C . VAL A 1 199 ? 23.650 11.506 -17.225 1.00 57.44 199 VAL A C 1
ATOM 1578 O O . VAL A 1 199 ? 23.786 11.653 -16.011 1.00 57.44 199 VAL A O 1
ATOM 1581 N N . GLY A 1 200 ? 24.654 11.695 -18.087 1.00 55.41 200 GLY A N 1
ATOM 1582 C CA . GLY A 1 200 ? 25.936 12.306 -17.710 1.00 55.41 200 GLY A CA 1
ATOM 1583 C C . GLY A 1 200 ? 27.190 11.469 -17.953 1.00 55.41 200 GLY A C 1
ATOM 1584 O O . GLY A 1 200 ? 28.283 11.937 -17.639 1.00 55.41 200 GLY A O 1
ATOM 1585 N N . ILE A 1 201 ? 27.082 10.278 -18.540 1.00 52.09 201 ILE A N 1
ATOM 1586 C CA . ILE A 1 201 ? 28.253 9.489 -18.924 1.00 52.09 201 ILE A CA 1
ATOM 1587 C C . ILE A 1 201 ? 28.384 9.583 -20.442 1.00 52.09 201 ILE A C 1
ATOM 1589 O O . ILE A 1 201 ? 27.681 8.922 -21.193 1.00 52.09 201 ILE A O 1
ATOM 1593 N N . TRP A 1 202 ? 29.320 10.407 -20.911 1.00 51.62 202 TRP A N 1
ATOM 1594 C CA . TRP A 1 202 ? 29.675 10.569 -22.333 1.00 51.62 202 TRP A CA 1
ATOM 1595 C C . TRP A 1 202 ? 30.198 9.262 -22.991 1.00 51.62 202 TRP A C 1
ATOM 1597 O O . TRP A 1 202 ? 30.603 9.261 -24.149 1.00 51.62 202 TRP A O 1
ATOM 1607 N N . LEU A 1 203 ? 30.185 8.146 -22.247 1.00 49.62 203 LEU A N 1
ATOM 1608 C CA . LEU A 1 203 ? 30.613 6.793 -22.598 1.00 49.62 203 LEU A CA 1
ATOM 1609 C C . LEU A 1 203 ? 29.726 5.739 -21.889 1.00 49.62 203 LEU A C 1
ATOM 1611 O O . LEU A 1 203 ? 30.199 4.994 -21.034 1.00 49.62 203 LEU A O 1
ATOM 1615 N N . GLY A 1 204 ? 28.445 5.666 -22.259 1.00 62.03 204 GLY A N 1
ATOM 1616 C CA . GLY A 1 204 ? 27.599 4.485 -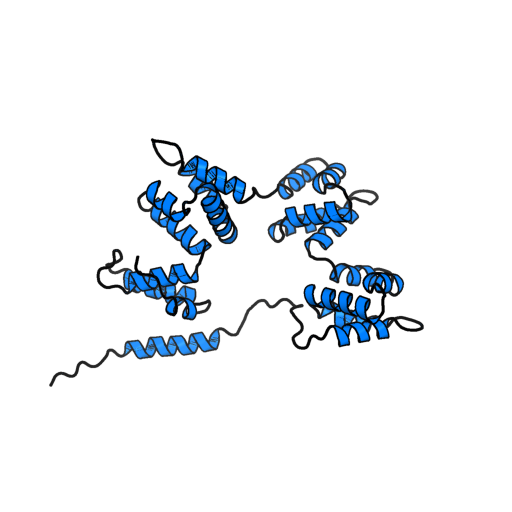22.032 1.00 62.03 204 GLY A CA 1
ATOM 1617 C C . GLY A 1 204 ? 26.674 4.508 -20.810 1.00 62.03 204 GLY A C 1
ATOM 1618 O O . GLY A 1 204 ? 26.838 5.285 -19.875 1.00 62.03 204 GLY A O 1
ATOM 1619 N N . THR A 1 205 ? 25.684 3.618 -20.847 1.00 77.81 205 THR A N 1
ATOM 1620 C CA . THR A 1 205 ? 24.642 3.428 -19.828 1.00 77.81 205 THR A CA 1
ATOM 1621 C C . THR A 1 205 ? 25.070 2.405 -18.778 1.00 77.81 205 THR A C 1
ATOM 1623 O O . THR A 1 205 ? 25.654 1.374 -19.118 1.00 77.81 205 THR A O 1
ATOM 1626 N N . ASP A 1 206 ? 24.722 2.623 -17.507 1.00 84.56 206 ASP A N 1
ATOM 1627 C CA . ASP A 1 206 ? 24.880 1.593 -16.468 1.00 84.56 206 ASP A CA 1
ATOM 1628 C C . ASP A 1 206 ? 23.770 0.530 -16.585 1.00 84.56 206 ASP A C 1
ATOM 1630 O O . ASP A 1 206 ? 22.800 0.514 -15.824 1.00 84.56 206 ASP A O 1
ATOM 1634 N N . GLU A 1 207 ? 23.899 -0.365 -17.570 1.00 86.56 207 GLU A N 1
ATOM 1635 C CA . GLU A 1 207 ? 22.918 -1.424 -17.854 1.00 86.56 207 GLU A CA 1
ATOM 1636 C C . GLU A 1 207 ? 22.631 -2.310 -16.631 1.00 86.56 207 GLU A C 1
ATOM 1638 O O . GLU A 1 207 ? 21.501 -2.769 -16.458 1.00 86.56 207 GLU A O 1
ATOM 1643 N N . LYS A 1 208 ? 23.613 -2.509 -15.736 1.00 88.50 208 LYS A N 1
ATOM 1644 C CA . LYS A 1 208 ? 23.422 -3.292 -14.504 1.00 88.50 208 LYS A CA 1
ATOM 1645 C C . LYS A 1 208 ? 22.404 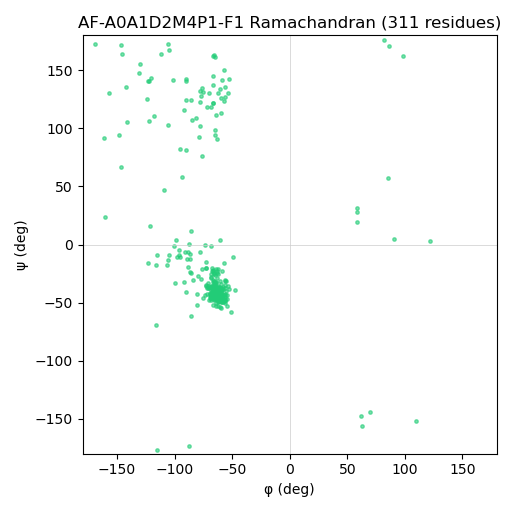-2.633 -13.584 1.00 88.50 208 LYS A C 1
ATOM 1647 O O . LYS A 1 208 ? 21.557 -3.330 -13.031 1.00 88.50 208 LYS A O 1
ATOM 1652 N N . LYS A 1 209 ? 22.450 -1.304 -13.453 1.00 89.25 209 LYS A N 1
ATOM 1653 C CA . LYS A 1 209 ? 21.485 -0.563 -12.636 1.00 89.25 209 LYS A CA 1
ATOM 1654 C C . LYS A 1 209 ? 20.075 -0.612 -13.227 1.00 89.25 209 LYS A C 1
ATOM 1656 O O . LYS A 1 209 ? 19.112 -0.717 -12.472 1.00 89.25 209 LYS A O 1
ATOM 1661 N N . PHE A 1 210 ? 19.951 -0.597 -14.558 1.00 89.25 210 PHE A N 1
ATOM 1662 C CA . PHE A 1 210 ? 18.664 -0.824 -15.223 1.00 89.25 210 PHE A CA 1
ATOM 1663 C C . PHE A 1 210 ? 18.134 -2.238 -14.953 1.00 89.25 210 PHE A C 1
ATOM 1665 O O . PHE A 1 210 ? 16.965 -2.370 -14.610 1.00 89.25 210 PHE A O 1
ATOM 1672 N N . VAL A 1 211 ? 18.972 -3.279 -15.049 1.00 88.88 211 VAL A N 1
ATOM 1673 C CA . VAL A 1 211 ? 18.560 -4.666 -14.757 1.00 88.88 211 VAL A CA 1
ATOM 1674 C C . VAL A 1 211 ? 18.085 -4.822 -13.313 1.00 88.88 211 VAL A C 1
ATOM 1676 O O . VAL A 1 211 ? 16.996 -5.347 -13.116 1.00 88.88 211 VAL A O 1
ATOM 1679 N N . GLU A 1 212 ? 18.848 -4.333 -12.330 1.00 88.56 212 GLU A N 1
ATOM 1680 C CA . GLU A 1 212 ? 18.488 -4.354 -10.900 1.00 88.56 212 GLU A CA 1
ATOM 1681 C C . GLU A 1 212 ? 17.082 -3.774 -10.687 1.00 88.56 212 GLU A C 1
ATOM 1683 O O . GLU A 1 212 ? 16.164 -4.492 -10.292 1.00 88.56 212 GLU A O 1
ATOM 1688 N N . ILE A 1 213 ? 16.873 -2.520 -11.105 1.00 88.12 213 ILE A N 1
ATOM 1689 C CA . ILE A 1 213 ? 15.607 -1.801 -10.910 1.00 88.12 213 ILE A CA 1
ATOM 1690 C C . ILE A 1 213 ? 14.442 -2.481 -11.645 1.00 88.12 213 ILE A C 1
ATOM 1692 O O . ILE A 1 213 ? 13.375 -2.668 -11.066 1.00 88.12 213 ILE A O 1
ATOM 1696 N N . PHE A 1 214 ? 14.621 -2.862 -12.915 1.00 89.88 214 PHE A N 1
ATOM 1697 C CA . PHE A 1 214 ? 13.544 -3.459 -13.718 1.00 89.88 214 PHE A CA 1
ATOM 1698 C C . PHE A 1 214 ? 13.207 -4.898 -13.311 1.00 89.88 214 PHE A C 1
ATOM 1700 O O . PHE A 1 214 ? 12.127 -5.376 -13.653 1.00 89.88 214 PHE A O 1
ATOM 1707 N N . SER A 1 215 ? 14.119 -5.596 -12.629 1.00 87.44 215 SER A N 1
ATOM 1708 C CA . SER A 1 215 ? 13.892 -6.964 -12.149 1.00 87.44 215 SER A CA 1
ATOM 1709 C C . SER A 1 215 ? 13.193 -7.028 -10.790 1.00 87.44 215 SER A C 1
ATOM 1711 O O . SER A 1 215 ? 12.537 -8.027 -10.502 1.00 87.44 215 SER A O 1
ATOM 1713 N N . GLU A 1 216 ? 13.309 -5.973 -9.982 1.00 83.19 216 GLU A N 1
ATOM 1714 C CA . GLU A 1 216 ? 12.755 -5.910 -8.625 1.00 83.19 216 GLU A CA 1
ATOM 1715 C C . GLU A 1 216 ? 11.429 -5.141 -8.563 1.00 83.19 216 GLU A C 1
ATOM 1717 O O . GLU A 1 216 ? 10.551 -5.492 -7.777 1.00 83.19 216 GLU A O 1
ATOM 1722 N N . ALA A 1 217 ? 11.257 -4.115 -9.402 1.00 81.94 217 ALA A N 1
ATOM 1723 C CA . ALA A 1 217 ? 10.074 -3.266 -9.367 1.00 81.94 217 ALA A CA 1
ATOM 1724 C C . ALA A 1 217 ? 8.842 -3.942 -9.993 1.00 81.94 217 ALA A C 1
ATOM 1726 O O . ALA A 1 217 ? 8.877 -4.480 -11.104 1.00 81.94 217 ALA A O 1
ATOM 1727 N N . SER A 1 218 ? 7.701 -3.833 -9.315 1.00 85.38 218 SER A N 1
ATOM 1728 C CA . SER A 1 218 ? 6.400 -4.183 -9.883 1.00 85.38 218 SER A CA 1
ATOM 1729 C C . SER A 1 218 ? 6.007 -3.231 -11.021 1.00 85.38 218 SER A C 1
ATOM 1731 O O . SER A 1 218 ? 6.490 -2.103 -11.131 1.00 85.38 218 SER A O 1
ATOM 1733 N N . TYR A 1 219 ? 5.047 -3.637 -11.860 1.00 86.25 219 TYR A N 1
ATOM 1734 C CA . TYR A 1 219 ? 4.538 -2.765 -12.928 1.00 86.25 219 TYR A CA 1
ATOM 1735 C C . TYR A 1 219 ? 3.912 -1.461 -12.403 1.00 86.25 219 TYR A C 1
ATOM 1737 O O . TYR A 1 219 ? 4.000 -0.438 -13.077 1.00 86.25 219 TYR A O 1
ATOM 1745 N N . SER A 1 220 ? 3.307 -1.477 -11.209 1.00 82.38 220 SER A N 1
ATOM 1746 C CA . SER A 1 220 ? 2.752 -0.261 -10.597 1.00 82.38 220 SER A CA 1
ATOM 1747 C C . SER A 1 220 ? 3.862 0.705 -10.188 1.00 82.38 220 SER A C 1
ATOM 1749 O O . SER A 1 220 ? 3.796 1.890 -10.507 1.00 82.38 220 SER A O 1
ATOM 1751 N N . GLU A 1 221 ? 4.911 0.193 -9.541 1.00 85.12 221 GLU A N 1
ATOM 1752 C CA . GLU A 1 221 ? 6.071 0.994 -9.141 1.00 85.12 221 GLU A CA 1
ATOM 1753 C C . GLU A 1 221 ? 6.802 1.550 -10.362 1.00 85.12 221 GLU A C 1
ATOM 1755 O O . GLU A 1 221 ? 7.120 2.733 -10.390 1.00 85.12 221 GLU A O 1
ATOM 1760 N N . LEU A 1 222 ? 7.000 0.749 -11.415 1.00 91.44 222 LEU A N 1
ATOM 1761 C CA . LEU A 1 222 ? 7.621 1.214 -12.661 1.00 91.44 222 LEU A CA 1
ATOM 1762 C C . LEU A 1 222 ? 6.839 2.358 -13.320 1.00 91.44 222 LEU A C 1
ATOM 1764 O O . LEU A 1 222 ? 7.449 3.296 -13.837 1.00 91.44 222 LEU A O 1
ATOM 1768 N N . ALA A 1 223 ? 5.504 2.324 -13.278 1.00 92.12 223 ALA A N 1
ATOM 1769 C CA . ALA A 1 223 ? 4.676 3.412 -13.793 1.00 92.12 223 ALA A CA 1
ATOM 1770 C C . ALA A 1 223 ? 4.843 4.708 -12.977 1.00 92.12 223 ALA A C 1
ATOM 1772 O O . ALA A 1 223 ? 4.827 5.805 -13.538 1.00 92.12 223 ALA A O 1
ATOM 1773 N N . GLU A 1 224 ? 5.012 4.605 -11.658 1.00 88.69 224 GLU A N 1
ATOM 1774 C CA . GLU A 1 224 ? 5.287 5.754 -10.788 1.00 88.69 224 GLU A CA 1
ATOM 1775 C C . GLU A 1 224 ? 6.716 6.279 -10.952 1.00 88.69 224 GLU A C 1
ATOM 1777 O O . GLU A 1 224 ? 6.907 7.487 -11.093 1.00 88.69 224 GLU A O 1
ATOM 1782 N N . ILE A 1 225 ? 7.706 5.387 -11.025 1.00 93.00 225 ILE A N 1
ATOM 1783 C CA . ILE A 1 225 ? 9.106 5.721 -11.309 1.00 93.00 225 ILE A CA 1
ATOM 1784 C C . ILE A 1 225 ? 9.207 6.477 -12.638 1.00 93.00 225 ILE A C 1
ATOM 1786 O O . ILE A 1 225 ? 9.905 7.487 -12.696 1.00 93.00 225 ILE A O 1
ATOM 1790 N N . SER A 1 226 ? 8.485 6.048 -13.682 1.00 94.62 226 SER A N 1
ATOM 1791 C CA . SER A 1 226 ? 8.461 6.745 -14.979 1.00 94.62 226 SER A CA 1
ATOM 1792 C C . SER A 1 226 ? 7.950 8.189 -14.852 1.00 94.62 226 SER A C 1
ATOM 1794 O O . SER A 1 226 ? 8.577 9.119 -15.363 1.00 94.62 226 SER A O 1
ATOM 1796 N N . LYS A 1 227 ? 6.871 8.412 -14.085 1.00 94.31 227 LYS A N 1
ATOM 1797 C CA . LYS A 1 227 ? 6.334 9.762 -13.818 1.00 94.31 227 LYS A CA 1
ATOM 1798 C C . LYS A 1 227 ? 7.324 10.637 -13.051 1.00 94.31 227 LYS A C 1
ATOM 1800 O O . LYS A 1 227 ? 7.479 11.814 -13.367 1.00 94.31 227 LYS A O 1
ATOM 1805 N N . GLU A 1 228 ? 7.974 10.089 -12.028 1.00 92.31 228 GLU A N 1
ATOM 1806 C CA . GLU A 1 228 ? 8.982 10.816 -11.249 1.00 92.31 228 GLU A CA 1
ATOM 1807 C C . GLU A 1 228 ? 10.225 11.133 -12.091 1.00 92.31 228 GLU A C 1
ATOM 1809 O O . GLU A 1 228 ? 10.758 12.239 -12.017 1.00 92.31 228 GLU A O 1
ATOM 1814 N N . TYR A 1 229 ? 10.648 10.206 -12.950 1.00 93.69 229 TYR A N 1
ATOM 1815 C CA . TYR A 1 229 ? 11.743 10.411 -13.896 1.00 93.69 229 TYR A CA 1
ATOM 1816 C C . TYR A 1 229 ? 11.456 11.575 -14.856 1.00 93.69 229 TYR A C 1
ATOM 1818 O O . TYR A 1 229 ? 12.311 12.446 -15.044 1.00 93.69 229 TYR A O 1
ATOM 1826 N N . GLU A 1 230 ? 10.245 11.634 -15.420 1.00 93.25 230 GLU A N 1
ATOM 1827 C CA . GLU A 1 230 ? 9.836 12.714 -16.324 1.00 93.25 230 GLU A CA 1
ATOM 1828 C C . GLU A 1 230 ? 9.824 14.074 -15.618 1.00 93.25 230 GLU A C 1
ATOM 1830 O O . GLU A 1 230 ? 10.348 15.046 -16.157 1.00 93.25 230 GLU A O 1
ATOM 1835 N N . LYS A 1 231 ? 9.338 14.149 -14.371 1.00 91.62 231 LYS A N 1
ATOM 1836 C CA . LYS A 1 231 ? 9.404 15.385 -13.567 1.00 91.62 231 LYS A CA 1
ATOM 1837 C C . LYS A 1 231 ? 10.839 15.861 -13.325 1.00 91.62 231 LYS A C 1
ATOM 1839 O O . LYS A 1 231 ? 11.085 17.063 -13.282 1.00 91.62 231 LYS A O 1
ATOM 1844 N N . LEU A 1 232 ? 11.776 14.932 -13.122 1.00 88.50 232 LEU A N 1
ATOM 1845 C CA . LEU A 1 232 ? 13.173 15.249 -12.811 1.00 88.50 232 LEU A CA 1
ATOM 1846 C C . LEU A 1 232 ? 13.977 15.693 -14.040 1.00 88.50 232 LEU A C 1
ATOM 1848 O O . LEU A 1 232 ? 14.927 16.460 -13.892 1.00 88.50 232 LEU A O 1
ATOM 1852 N N . THR A 1 233 ? 13.628 15.205 -15.232 1.00 89.12 233 THR A N 1
ATOM 1853 C CA . THR A 1 233 ? 14.438 15.383 -16.453 1.00 89.12 233 THR A CA 1
ATOM 1854 C C . THR A 1 233 ? 13.752 16.189 -17.552 1.00 89.12 233 THR A C 1
ATOM 1856 O O . THR A 1 233 ? 14.429 16.675 -18.456 1.00 89.12 233 THR A O 1
ATOM 1859 N N . ASN A 1 234 ? 12.427 16.344 -17.487 1.00 90.12 234 ASN A N 1
ATOM 1860 C CA . ASN A 1 234 ? 11.562 16.783 -18.586 1.00 90.12 234 ASN A CA 1
ATOM 1861 C C . ASN A 1 234 ? 11.632 15.888 -19.842 1.00 90.12 234 ASN A C 1
ATOM 1863 O O . ASN A 1 234 ? 11.250 16.321 -20.930 1.00 90.12 234 ASN A O 1
ATOM 1867 N N . LEU A 1 235 ? 12.116 14.648 -19.707 1.00 90.81 235 LEU A N 1
ATOM 1868 C CA . LEU A 1 235 ? 12.137 13.628 -20.753 1.00 90.81 235 LEU A CA 1
ATOM 1869 C C . LEU A 1 235 ? 11.376 12.394 -20.275 1.00 90.81 235 LEU A C 1
ATOM 1871 O O . LEU A 1 235 ? 11.506 11.982 -19.123 1.00 90.81 235 LEU A O 1
ATOM 1875 N N . THR A 1 236 ? 10.616 11.759 -21.165 1.00 93.31 236 THR A N 1
ATOM 1876 C CA . THR A 1 236 ? 9.978 10.485 -20.816 1.00 93.31 236 THR A CA 1
ATOM 1877 C C . THR A 1 236 ? 11.045 9.408 -20.618 1.00 93.31 236 THR A C 1
ATOM 1879 O O . THR A 1 236 ? 12.047 9.372 -21.342 1.00 93.31 236 THR A O 1
ATOM 1882 N N . LEU A 1 237 ? 10.824 8.482 -19.678 1.00 93.12 237 LEU A N 1
ATOM 1883 C CA . LEU A 1 237 ? 11.747 7.362 -19.461 1.00 93.12 237 LEU A CA 1
ATOM 1884 C C . LEU A 1 237 ? 11.926 6.531 -20.744 1.00 93.12 237 LEU A C 1
ATOM 1886 O O . LEU A 1 237 ? 13.031 6.097 -21.056 1.00 93.12 237 LEU A O 1
ATOM 1890 N N . ILE A 1 238 ? 10.860 6.363 -21.533 1.00 93.00 238 ILE A N 1
ATOM 1891 C CA . ILE A 1 238 ? 10.895 5.662 -22.825 1.00 93.00 238 ILE A CA 1
ATOM 1892 C C . ILE A 1 238 ? 11.840 6.351 -23.820 1.00 93.00 238 ILE A C 1
ATOM 1894 O O . ILE A 1 238 ? 12.576 5.662 -24.529 1.00 93.00 238 ILE A O 1
ATOM 1898 N N . ASP A 1 239 ? 11.814 7.681 -23.913 1.00 91.12 239 ASP A N 1
ATOM 1899 C CA . ASP A 1 239 ? 12.665 8.414 -24.855 1.00 91.12 239 ASP A CA 1
ATOM 1900 C C . ASP A 1 239 ? 14.131 8.399 -24.418 1.00 91.12 239 ASP A C 1
ATOM 1902 O O . ASP A 1 239 ? 15.015 8.213 -25.258 1.00 91.12 239 ASP A O 1
ATOM 1906 N N . SER A 1 240 ? 14.395 8.484 -23.110 1.00 90.19 240 SER A N 1
ATOM 1907 C CA . SER A 1 240 ? 15.741 8.265 -22.573 1.00 90.19 240 SER A CA 1
ATOM 1908 C C . SER A 1 240 ? 16.244 6.851 -22.874 1.00 90.19 240 SER A C 1
ATOM 1910 O O . SER A 1 240 ? 17.327 6.700 -23.426 1.00 90.19 240 SER A O 1
ATOM 1912 N N . LEU A 1 241 ? 15.443 5.809 -22.629 1.00 90.88 241 LEU A N 1
ATOM 1913 C CA . LEU A 1 241 ? 15.825 4.422 -22.925 1.00 90.88 241 LEU A CA 1
ATOM 1914 C C . LEU A 1 241 ? 16.188 4.209 -24.399 1.00 90.88 241 LEU A C 1
ATOM 1916 O O . LEU A 1 241 ? 17.182 3.551 -24.693 1.00 90.88 241 LEU A O 1
ATOM 1920 N N . LYS A 1 242 ? 15.406 4.775 -25.326 1.00 90.12 242 LYS A N 1
ATOM 1921 C CA . LYS A 1 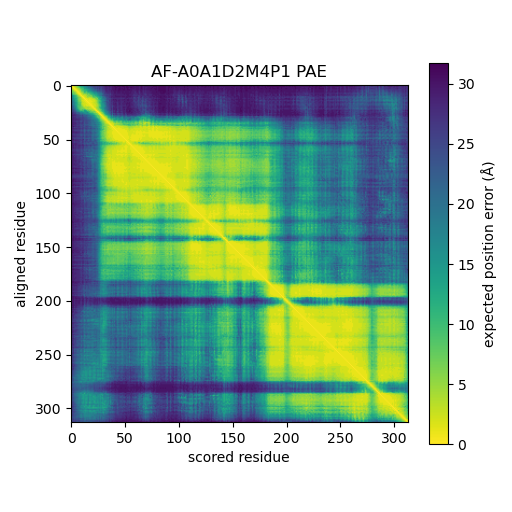242 ? 15.671 4.696 -26.775 1.00 90.12 242 LYS A CA 1
ATOM 1922 C C . LYS A 1 242 ? 16.930 5.436 -27.222 1.00 90.12 242 LYS A C 1
ATOM 1924 O O . LYS A 1 242 ? 17.402 5.188 -28.327 1.00 90.12 242 LYS A O 1
ATOM 1929 N N . THR A 1 243 ? 17.390 6.395 -26.427 1.00 86.81 243 THR A N 1
ATOM 1930 C CA . THR A 1 243 ? 18.580 7.194 -26.731 1.00 86.81 243 THR A CA 1
ATOM 1931 C C . THR A 1 243 ? 19.828 6.537 -26.152 1.00 86.81 243 THR A C 1
ATOM 1933 O O . THR A 1 243 ? 20.857 6.488 -26.818 1.00 86.81 243 THR A O 1
ATOM 1936 N N . GLU A 1 244 ? 19.715 6.001 -24.937 1.00 85.12 244 GLU A N 1
ATOM 1937 C CA . GLU A 1 244 ? 20.853 5.523 -24.152 1.00 85.12 244 GLU A CA 1
ATOM 1938 C C . GLU A 1 244 ? 21.155 4.031 -24.367 1.00 85.12 244 GLU A C 1
ATOM 1940 O O . GLU A 1 244 ? 22.310 3.619 -24.362 1.00 85.12 244 GLU A O 1
ATOM 1945 N N . THR A 1 245 ? 20.139 3.202 -24.617 1.00 88.12 245 THR A N 1
ATOM 1946 C CA . THR A 1 245 ? 20.324 1.753 -24.815 1.00 88.12 245 THR A CA 1
ATOM 1947 C C . THR A 1 245 ? 20.175 1.364 -26.285 1.00 88.12 245 THR A C 1
ATOM 1949 O O . THR A 1 245 ? 19.822 2.185 -27.124 1.00 88.12 245 THR A O 1
ATOM 1952 N N . SER A 1 246 ? 20.467 0.109 -26.643 1.00 88.00 246 SER A N 1
ATOM 1953 C CA . SER A 1 246 ? 20.275 -0.365 -28.020 1.00 88.00 246 SER A CA 1
ATOM 1954 C C . SER A 1 246 ? 19.865 -1.840 -28.098 1.00 88.00 246 SER A C 1
ATOM 1956 O O . SER A 1 246 ? 19.836 -2.562 -27.099 1.00 88.00 246 SER A O 1
ATOM 1958 N N . GLY A 1 247 ? 19.503 -2.290 -29.303 1.00 88.88 247 GLY A N 1
ATOM 1959 C CA . GLY A 1 247 ? 19.219 -3.698 -29.591 1.00 88.88 247 GLY A CA 1
ATOM 1960 C C . GLY A 1 247 ? 18.039 -4.283 -28.805 1.00 88.88 247 GLY A C 1
ATOM 1961 O O . GLY A 1 247 ? 17.058 -3.599 -28.508 1.00 88.88 247 GLY A O 1
ATOM 1962 N N . ASP A 1 248 ? 18.1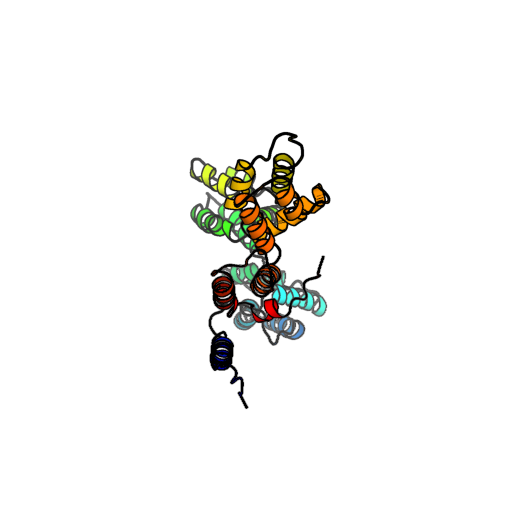22 -5.578 -28.495 1.00 88.62 248 ASP A N 1
ATOM 1963 C CA . ASP A 1 248 ? 17.053 -6.310 -27.803 1.00 88.62 248 ASP A CA 1
ATOM 1964 C C . ASP A 1 248 ? 16.870 -5.868 -26.348 1.00 88.62 248 ASP A C 1
ATOM 1966 O O . ASP A 1 248 ? 15.748 -5.894 -25.841 1.00 88.62 248 ASP A O 1
ATOM 1970 N N . PHE A 1 249 ? 17.938 -5.390 -25.706 1.00 89.88 249 PHE A N 1
ATOM 1971 C CA . PHE A 1 249 ? 17.873 -4.842 -24.355 1.00 89.88 249 PHE A CA 1
ATOM 1972 C C . PHE A 1 249 ? 16.995 -3.585 -24.309 1.00 89.88 249 PHE A C 1
ATOM 1974 O O . PHE A 1 249 ? 16.023 -3.543 -23.553 1.00 89.88 249 PHE A O 1
ATOM 1981 N N . GLN A 1 250 ? 17.237 -2.624 -25.211 1.00 91.81 250 GLN A N 1
ATOM 1982 C CA . GLN A 1 250 ? 16.370 -1.452 -25.378 1.00 91.81 250 GLN A CA 1
ATOM 1983 C C . GLN A 1 250 ? 14.915 -1.858 -25.635 1.00 91.81 250 GLN A C 1
ATOM 1985 O O . GLN A 1 250 ? 13.991 -1.309 -25.034 1.00 91.81 250 GLN A O 1
ATOM 1990 N N . ASN A 1 251 ? 14.701 -2.818 -26.540 1.00 87.62 251 ASN A N 1
ATOM 1991 C CA . ASN A 1 251 ? 13.357 -3.260 -26.907 1.00 87.62 251 ASN A CA 1
ATOM 1992 C C . ASN A 1 251 ? 12.598 -3.833 -25.702 1.00 87.62 251 ASN A C 1
ATOM 1994 O O . ASN A 1 251 ? 11.412 -3.539 -25.543 1.00 87.62 251 ASN A O 1
ATOM 1998 N N . LEU A 1 252 ? 13.269 -4.615 -24.850 1.00 91.69 252 LEU A N 1
ATOM 1999 C CA . LEU A 1 252 ? 12.672 -5.191 -23.649 1.00 91.69 252 LEU A CA 1
ATOM 2000 C C . LEU A 1 252 ? 12.343 -4.120 -22.602 1.00 91.69 252 LEU A C 1
ATOM 2002 O O . LEU A 1 252 ? 11.214 -4.093 -22.112 1.00 91.69 252 LEU A O 1
ATOM 2006 N N . LEU A 1 253 ? 13.277 -3.213 -22.300 1.00 92.94 253 LEU A N 1
ATOM 2007 C CA . LEU A 1 253 ? 13.044 -2.140 -21.326 1.00 92.94 253 LEU A CA 1
ATOM 2008 C C . LEU A 1 253 ? 11.875 -1.245 -21.755 1.00 92.94 253 LEU A C 1
ATOM 2010 O O . LEU A 1 253 ? 10.957 -1.002 -20.973 1.00 92.94 253 LEU A O 1
ATOM 2014 N N . VAL A 1 254 ? 11.845 -0.825 -23.025 1.00 92.31 254 VAL A N 1
ATOM 2015 C CA . VAL A 1 254 ? 10.741 -0.019 -23.571 1.00 92.31 254 VAL A CA 1
ATOM 2016 C C . VAL A 1 254 ? 9.412 -0.774 -23.498 1.00 92.31 254 VAL A C 1
ATOM 2018 O O . VAL A 1 254 ? 8.399 -0.172 -23.145 1.00 92.31 254 VAL A O 1
ATOM 2021 N N . TYR A 1 255 ? 9.394 -2.078 -23.795 1.00 92.19 255 TYR A N 1
ATOM 2022 C CA . TYR A 1 255 ? 8.179 -2.893 -23.692 1.00 92.19 255 TYR A CA 1
ATOM 2023 C C . TYR A 1 255 ? 7.644 -2.930 -22.257 1.00 92.19 255 TYR A C 1
ATOM 2025 O O . TYR A 1 255 ? 6.444 -2.756 -22.048 1.00 92.19 255 TYR A O 1
ATOM 2033 N N . ILE A 1 256 ? 8.529 -3.142 -21.278 1.00 93.56 256 ILE A N 1
ATOM 2034 C CA . ILE A 1 256 ? 8.174 -3.199 -19.857 1.00 93.56 256 ILE A CA 1
ATOM 2035 C C . ILE A 1 256 ? 7.560 -1.871 -19.403 1.00 93.56 256 ILE A C 1
ATOM 2037 O O . ILE A 1 256 ? 6.478 -1.889 -18.819 1.00 93.56 256 ILE A O 1
ATOM 2041 N N . VAL A 1 257 ? 8.184 -0.728 -19.724 1.00 95.12 257 VAL A N 1
ATOM 2042 C CA . VAL A 1 257 ? 7.652 0.594 -19.334 1.00 95.12 257 VAL A CA 1
ATOM 2043 C C . VAL A 1 257 ? 6.321 0.887 -20.028 1.00 95.12 257 VAL A C 1
ATOM 2045 O O . VAL A 1 257 ? 5.375 1.315 -19.377 1.00 95.12 257 VAL A O 1
ATOM 2048 N N . GLN A 1 258 ? 6.193 0.603 -21.329 1.00 92.75 258 GLN A N 1
ATOM 2049 C CA . GLN A 1 258 ? 4.932 0.821 -22.051 1.00 92.75 258 GLN A CA 1
ATOM 2050 C C . GLN A 1 258 ? 3.779 -0.002 -21.473 1.00 92.75 258 GLN A C 1
ATOM 2052 O O . GLN A 1 258 ? 2.657 0.501 -21.371 1.00 92.75 258 GLN A O 1
ATOM 2057 N N . TYR A 1 259 ? 4.053 -1.257 -21.106 1.00 92.25 259 TYR A N 1
ATOM 2058 C CA . TYR A 1 259 ? 3.083 -2.108 -20.434 1.00 92.25 259 TYR A CA 1
ATOM 2059 C C . TYR A 1 259 ? 2.745 -1.569 -19.040 1.00 92.25 259 TYR A C 1
ATOM 2061 O O . TYR A 1 259 ? 1.566 -1.452 -18.726 1.00 92.25 259 TYR A O 1
ATOM 2069 N N . ALA A 1 260 ? 3.748 -1.200 -18.238 1.00 91.88 260 ALA A N 1
ATOM 2070 C CA . ALA A 1 260 ? 3.565 -0.636 -16.900 1.00 91.88 260 ALA A CA 1
ATOM 2071 C C . ALA A 1 260 ? 2.687 0.627 -16.912 1.00 91.88 260 ALA A C 1
ATOM 2073 O O . ALA A 1 260 ? 1.731 0.729 -16.147 1.00 91.88 260 ALA A O 1
ATOM 2074 N N . GLU A 1 261 ? 2.972 1.573 -17.811 1.00 92.81 261 GLU A N 1
ATOM 2075 C CA . GLU A 1 261 ? 2.250 2.845 -17.898 1.00 92.81 261 GLU A CA 1
ATOM 2076 C C . GLU A 1 261 ? 0.808 2.678 -18.380 1.00 92.81 261 GLU A C 1
ATOM 2078 O O . GLU A 1 261 ? -0.100 3.354 -17.888 1.00 92.81 261 GLU A O 1
ATOM 2083 N N . ASN A 1 262 ? 0.590 1.834 -19.395 1.00 91.00 262 ASN A N 1
ATOM 2084 C CA . ASN A 1 262 ? -0.732 1.644 -19.977 1.00 91.00 262 ASN A CA 1
ATOM 2085 C C . ASN A 1 262 ? -0.829 0.333 -20.786 1.00 91.00 262 ASN A C 1
ATOM 2087 O O . ASN A 1 262 ? -0.612 0.343 -22.006 1.00 91.00 262 ASN A O 1
ATOM 2091 N N . PRO A 1 263 ? -1.245 -0.781 -20.151 1.00 86.88 263 PRO A N 1
ATOM 2092 C CA . PRO A 1 263 ? -1.371 -2.076 -20.820 1.00 86.88 263 PRO A CA 1
ATOM 2093 C C . PRO A 1 263 ? -2.316 -2.048 -22.031 1.00 86.88 263 PRO A C 1
ATOM 2095 O O . PRO A 1 263 ? -2.021 -2.655 -23.060 1.00 86.88 263 PRO A O 1
ATOM 2098 N N . ILE A 1 264 ? -3.431 -1.311 -21.944 1.00 85.50 264 ILE A N 1
ATOM 2099 C CA . ILE A 1 264 ? -4.437 -1.217 -23.017 1.00 85.50 264 ILE A CA 1
ATOM 2100 C C . ILE A 1 264 ? -3.828 -0.563 -24.260 1.00 85.50 264 ILE A C 1
ATOM 2102 O O . ILE A 1 264 ? -3.881 -1.119 -25.359 1.00 85.50 264 ILE A O 1
ATOM 2106 N N . ASN A 1 265 ? -3.213 0.610 -24.094 1.00 86.25 265 ASN A N 1
ATOM 2107 C CA . ASN A 1 265 ? -2.567 1.319 -25.196 1.00 86.25 265 ASN A CA 1
ATOM 2108 C C . ASN A 1 265 ? -1.376 0.531 -25.747 1.00 86.25 265 ASN A C 1
ATOM 2110 O O . ASN A 1 265 ? -1.142 0.542 -26.956 1.00 86.25 265 ASN A O 1
ATOM 2114 N N . HIS A 1 266 ? -0.634 -0.167 -24.887 1.00 87.00 266 HIS A N 1
ATOM 2115 C CA . HIS A 1 266 ? 0.465 -1.036 -25.294 1.00 87.00 266 HIS A CA 1
ATOM 2116 C C . HIS A 1 266 ? -0.001 -2.148 -26.239 1.00 87.00 266 HIS A C 1
ATOM 2118 O O . HIS A 1 266 ? 0.469 -2.235 -27.377 1.00 87.00 266 HIS A O 1
ATOM 2124 N N . TYR A 1 267 ? -0.996 -2.938 -25.831 1.00 83.19 267 TYR A N 1
ATOM 2125 C CA . TYR A 1 267 ? -1.537 -4.005 -26.675 1.00 83.19 267 TYR A CA 1
ATOM 2126 C C . TYR A 1 267 ? -2.239 -3.480 -27.929 1.00 83.19 267 TYR A C 1
ATOM 2128 O O . TYR A 1 267 ? -2.123 -4.099 -28.991 1.00 83.19 267 TYR A O 1
ATOM 2136 N N . ALA A 1 268 ? -2.890 -2.314 -27.863 1.00 83.88 268 ALA A N 1
ATOM 2137 C CA . ALA A 1 268 ? -3.438 -1.649 -29.043 1.00 83.88 268 ALA A CA 1
ATOM 2138 C C . ALA A 1 268 ? -2.346 -1.337 -30.084 1.00 83.88 268 ALA A C 1
ATOM 2140 O O . ALA A 1 268 ? -2.517 -1.632 -31.270 1.00 83.88 268 ALA A O 1
ATOM 2141 N N . ARG A 1 269 ? -1.189 -0.808 -29.653 1.00 82.69 269 ARG A N 1
ATOM 2142 C CA . ARG A 1 269 ? -0.041 -0.538 -30.541 1.00 82.69 269 ARG A CA 1
ATOM 2143 C C . ARG A 1 269 ? 0.540 -1.817 -31.129 1.00 82.69 269 ARG A C 1
ATOM 2145 O O . ARG A 1 269 ? 0.869 -1.832 -32.318 1.00 82.69 269 ARG A O 1
ATOM 2152 N N . ILE A 1 270 ? 0.646 -2.886 -30.337 1.00 83.62 270 ILE A N 1
ATOM 2153 C CA . ILE A 1 270 ? 1.115 -4.198 -30.810 1.00 83.62 270 ILE A CA 1
ATOM 2154 C C . ILE A 1 270 ? 0.186 -4.733 -31.903 1.00 83.62 270 ILE A C 1
ATOM 2156 O O . ILE A 1 270 ? 0.659 -5.114 -32.976 1.00 83.62 270 ILE A O 1
ATOM 2160 N N . LEU A 1 271 ? -1.130 -4.715 -31.670 1.00 81.38 271 LEU A N 1
ATOM 2161 C CA . LEU A 1 271 ? -2.126 -5.148 -32.652 1.00 81.38 271 LEU A CA 1
ATOM 2162 C C . LEU A 1 271 ? -2.067 -4.301 -33.922 1.00 81.38 271 LEU A C 1
ATOM 2164 O O . LEU A 1 271 ? -1.994 -4.848 -35.023 1.00 81.38 271 LEU A O 1
ATOM 2168 N N . GLN A 1 272 ? -2.036 -2.974 -33.788 1.00 80.75 272 GLN A N 1
ATOM 2169 C CA . GLN A 1 272 ? -1.956 -2.074 -34.934 1.00 80.75 272 GLN A CA 1
ATOM 2170 C C . GLN A 1 272 ? -0.684 -2.333 -35.753 1.00 80.75 272 GLN A C 1
ATOM 2172 O O . GLN A 1 272 ? -0.751 -2.469 -36.976 1.00 80.75 272 GLN A O 1
ATOM 2177 N N . SER A 1 273 ? 0.462 -2.473 -35.085 1.00 77.75 273 SER A N 1
ATOM 2178 C CA . SER A 1 273 ? 1.753 -2.737 -35.726 1.00 77.75 273 SER A CA 1
ATOM 2179 C C . SER A 1 273 ? 1.800 -4.104 -36.407 1.00 77.75 273 SER A C 1
ATOM 2181 O O . SER A 1 273 ? 2.433 -4.240 -37.454 1.00 77.75 273 SER A O 1
ATOM 2183 N N . ALA A 1 274 ? 1.131 -5.116 -35.847 1.00 75.75 274 ALA A N 1
ATOM 2184 C CA . ALA A 1 274 ? 1.031 -6.440 -36.451 1.00 75.75 274 ALA A CA 1
ATOM 2185 C C . ALA A 1 274 ? 0.126 -6.444 -37.697 1.00 75.75 274 ALA A C 1
ATOM 2187 O O . ALA A 1 274 ? 0.404 -7.182 -38.643 1.00 75.75 274 ALA A O 1
ATOM 2188 N N . LEU A 1 275 ? -0.920 -5.609 -37.721 1.00 75.88 275 LEU A N 1
ATOM 2189 C CA . LEU A 1 275 ? -1.906 -5.525 -38.807 1.00 75.88 275 LEU A CA 1
ATOM 2190 C C . LEU A 1 275 ? -1.519 -4.545 -39.936 1.00 75.88 275 LEU A C 1
ATOM 2192 O O . LEU A 1 275 ? -2.054 -4.643 -41.043 1.00 75.88 275 LEU A O 1
ATOM 2196 N N . GLN A 1 276 ? -0.597 -3.606 -39.699 1.00 74.12 276 GLN A N 1
ATOM 2197 C CA . GLN A 1 276 ? -0.148 -2.636 -40.707 1.00 74.12 276 GLN A CA 1
ATOM 2198 C C . GLN A 1 276 ? 0.688 -3.277 -41.834 1.00 74.12 276 GLN A C 1
ATOM 2200 O O . GLN A 1 276 ? 1.689 -3.962 -41.606 1.00 74.12 276 GLN A O 1
ATOM 2205 N N . LYS A 1 277 ? 0.328 -2.979 -43.094 1.00 57.28 277 LYS A N 1
ATOM 2206 C CA . LYS A 1 277 ? 1.111 -3.365 -44.282 1.00 57.28 277 LYS A CA 1
ATOM 2207 C C . LYS A 1 277 ? 2.450 -2.613 -44.299 1.00 57.28 277 LYS A C 1
ATOM 2209 O O . LYS A 1 277 ? 2.459 -1.392 -44.346 1.00 57.28 277 LYS A O 1
ATOM 2214 N N . GLY A 1 278 ? 3.569 -3.345 -44.320 1.00 56.59 278 GLY A N 1
ATOM 2215 C CA . GLY A 1 278 ? 4.921 -2.762 -44.400 1.00 56.59 278 GLY A CA 1
ATOM 2216 C C . GLY A 1 278 ? 5.590 -2.462 -43.052 1.00 56.59 278 GLY A C 1
ATOM 2217 O O . GLY A 1 278 ? 6.695 -1.935 -43.038 1.00 56.59 278 GLY A O 1
ATOM 2218 N N . SER A 1 279 ? 4.951 -2.830 -41.939 1.00 57.62 279 SER A N 1
ATOM 2219 C CA . SER A 1 279 ? 5.493 -2.703 -40.581 1.00 57.62 279 SER A CA 1
ATOM 2220 C C . SER A 1 279 ? 6.837 -3.424 -40.397 1.00 57.62 279 SER A C 1
ATOM 2222 O O . SER A 1 279 ? 7.079 -4.471 -40.999 1.00 57.62 279 SER A O 1
ATOM 2224 N N . ARG A 1 280 ? 7.686 -2.909 -39.496 1.00 54.59 280 ARG A N 1
ATOM 2225 C CA . ARG A 1 280 ? 8.972 -3.518 -39.093 1.00 54.59 280 ARG A CA 1
ATOM 2226 C C . ARG A 1 280 ? 8.804 -4.953 -38.543 1.00 54.59 280 ARG A C 1
ATOM 2228 O O . ARG A 1 280 ? 9.761 -5.715 -38.525 1.00 54.59 280 ARG A O 1
ATOM 2235 N N . PHE A 1 281 ? 7.577 -5.353 -38.187 1.00 50.75 281 PHE A N 1
ATOM 2236 C CA . PHE A 1 281 ? 7.196 -6.715 -37.781 1.00 50.75 281 PHE A CA 1
ATOM 2237 C C . PHE A 1 281 ? 6.852 -7.666 -38.949 1.00 50.75 281 PHE A C 1
ATOM 2239 O O . PHE A 1 281 ? 6.295 -8.746 -38.723 1.00 50.75 281 PHE A O 1
ATOM 2246 N N . LYS A 1 282 ? 7.139 -7.297 -40.207 1.00 44.19 282 LYS A N 1
ATOM 2247 C CA . LYS A 1 282 ? 6.855 -8.133 -41.384 1.00 44.19 282 LYS A CA 1
ATOM 2248 C C . LYS A 1 282 ? 7.689 -9.423 -41.350 1.00 44.19 282 LYS A C 1
ATOM 2250 O O . LYS A 1 282 ? 8.839 -9.466 -41.766 1.00 44.19 282 LYS A O 1
ATOM 2255 N N . GLY A 1 283 ? 7.056 -10.495 -40.888 1.00 51.22 283 GLY A N 1
ATOM 2256 C CA . GLY A 1 283 ? 7.547 -11.870 -40.909 1.00 51.22 283 GLY A CA 1
ATOM 2257 C C . GLY A 1 283 ? 6.425 -12.844 -40.533 1.00 51.22 283 GLY A C 1
ATOM 2258 O O . GLY A 1 283 ? 5.354 -12.416 -40.099 1.00 51.22 283 GLY A O 1
ATOM 2259 N N . ARG A 1 284 ? 6.674 -14.160 -40.646 1.00 48.19 284 ARG A N 1
ATOM 2260 C CA . ARG A 1 284 ? 5.759 -15.272 -40.262 1.00 48.19 284 ARG A CA 1
ATOM 2261 C C . ARG A 1 284 ? 5.144 -15.150 -38.848 1.00 48.19 284 ARG A C 1
ATOM 2263 O O . ARG A 1 284 ? 4.209 -15.875 -38.522 1.00 48.19 284 ARG A O 1
ATOM 2270 N N . ASN A 1 285 ? 5.640 -14.221 -38.029 1.00 56.34 285 ASN A N 1
ATOM 2271 C CA . ASN A 1 285 ? 5.271 -14.008 -36.636 1.00 56.34 285 ASN A CA 1
ATOM 2272 C C . ASN A 1 285 ? 4.187 -12.936 -36.392 1.00 56.34 285 ASN A C 1
ATOM 2274 O O . ASN A 1 285 ? 3.663 -12.909 -35.283 1.00 56.34 285 ASN A O 1
ATOM 2278 N N . SER A 1 286 ? 3.790 -12.104 -37.372 1.00 65.31 286 SER A N 1
ATOM 2279 C CA . SER A 1 286 ? 2.726 -11.089 -37.161 1.00 65.31 286 SER A CA 1
ATOM 2280 C C . SER A 1 286 ? 1.373 -11.735 -36.804 1.00 65.31 286 SER A C 1
ATOM 2282 O O . SER A 1 286 ? 0.741 -11.355 -35.820 1.00 65.31 286 SER A O 1
ATOM 2284 N N . TYR A 1 287 ? 0.990 -12.805 -37.508 1.00 69.56 287 TYR A N 1
ATOM 2285 C CA . TYR A 1 287 ? -0.215 -13.590 -37.206 1.00 69.56 287 TYR A CA 1
ATOM 2286 C C . TYR A 1 287 ? -0.180 -14.204 -35.791 1.00 69.56 287 TYR A C 1
ATOM 2288 O O . TYR A 1 287 ? -1.179 -14.175 -35.075 1.00 69.56 287 TYR A O 1
ATOM 2296 N N . ARG A 1 288 ? 0.985 -14.706 -35.352 1.00 75.12 288 ARG A N 1
ATOM 2297 C CA . ARG A 1 288 ? 1.160 -15.262 -33.999 1.00 75.12 288 ARG A CA 1
ATOM 2298 C C . ARG A 1 288 ? 1.070 -14.180 -32.926 1.00 75.12 288 ARG A C 1
ATOM 2300 O O . ARG A 1 288 ? 0.530 -14.440 -31.859 1.00 75.12 288 ARG A O 1
ATOM 2307 N N . THR A 1 289 ? 1.567 -12.973 -33.201 1.00 76.81 289 THR A N 1
ATOM 2308 C CA . THR A 1 289 ? 1.396 -11.817 -32.311 1.00 76.81 289 THR A CA 1
ATOM 2309 C C . THR A 1 289 ? -0.073 -11.460 -32.142 1.00 76.81 289 THR A C 1
ATOM 2311 O O . THR A 1 289 ? -0.510 -11.315 -31.008 1.00 76.81 289 THR A O 1
ATOM 2314 N N . VAL A 1 290 ? -0.843 -11.402 -33.233 1.00 75.75 290 VAL A N 1
ATOM 2315 C CA . VAL A 1 290 ? -2.291 -11.162 -33.148 1.00 75.75 290 VAL A CA 1
ATOM 2316 C C . VAL A 1 290 ? -2.961 -12.231 -32.285 1.00 75.75 290 VAL A C 1
ATOM 2318 O O . VAL A 1 290 ? -3.679 -11.878 -31.359 1.00 75.75 290 VAL A O 1
ATOM 2321 N N . ILE A 1 291 ? -2.677 -13.519 -32.513 1.00 77.00 291 ILE A N 1
ATOM 2322 C CA . ILE A 1 291 ? -3.244 -14.599 -31.688 1.00 77.00 291 ILE A CA 1
ATOM 2323 C C . ILE A 1 291 ? -2.880 -14.448 -30.211 1.00 77.00 291 ILE A C 1
ATOM 2325 O O . ILE A 1 291 ? -3.774 -14.558 -29.382 1.00 77.00 291 ILE A O 1
ATOM 2329 N N . ARG A 1 292 ? -1.609 -14.190 -29.873 1.00 80.19 292 ARG A N 1
ATOM 2330 C CA . ARG A 1 292 ? -1.185 -14.024 -28.470 1.00 80.19 292 ARG A CA 1
ATOM 2331 C C . ARG A 1 292 ? -1.973 -12.924 -27.777 1.00 80.19 292 ARG A C 1
ATOM 2333 O O . ARG A 1 292 ? -2.573 -13.186 -26.745 1.00 80.19 292 ARG A O 1
ATOM 2340 N N . VAL A 1 293 ? -2.064 -11.745 -28.396 1.00 76.75 293 VAL A N 1
ATOM 2341 C CA . VAL A 1 293 ? -2.814 -10.627 -27.810 1.00 76.75 293 VAL A CA 1
ATOM 2342 C C . VAL A 1 293 ? -4.306 -10.951 -27.700 1.00 76.75 293 VAL A C 1
ATOM 2344 O O . VAL A 1 293 ? -4.924 -10.626 -26.691 1.00 76.75 293 VAL A O 1
ATOM 2347 N N . LEU A 1 294 ? -4.895 -11.613 -28.704 1.00 75.19 294 LEU A N 1
ATOM 2348 C CA . LEU A 1 294 ? -6.295 -12.040 -28.634 1.00 75.19 294 LEU A CA 1
ATOM 2349 C C . LEU A 1 294 ? -6.528 -12.998 -27.460 1.00 75.19 294 LEU A C 1
ATOM 2351 O O . LEU A 1 294 ? -7.453 -12.777 -26.689 1.00 75.19 294 LEU A O 1
ATOM 2355 N N . VAL A 1 295 ? -5.687 -14.022 -27.299 1.00 73.00 295 VAL A N 1
ATOM 2356 C CA . VAL A 1 295 ? -5.799 -14.994 -26.201 1.00 73.00 295 VAL A CA 1
ATOM 2357 C C . VAL A 1 295 ? -5.616 -14.300 -24.852 1.00 73.00 295 VAL A C 1
ATOM 2359 O O . VAL A 1 295 ? -6.502 -14.384 -24.010 1.00 73.00 295 VAL A O 1
ATOM 2362 N N . GLU A 1 296 ? -4.528 -13.549 -24.674 1.00 71.69 296 GLU A N 1
ATOM 2363 C CA . GLU A 1 296 ? -4.170 -12.905 -23.402 1.00 71.69 296 GLU A CA 1
ATOM 2364 C C . GLU A 1 296 ? -5.175 -11.839 -22.952 1.00 71.69 296 GLU A C 1
ATOM 2366 O O . GLU A 1 296 ? -5.359 -11.642 -21.753 1.00 71.69 296 GLU A O 1
ATOM 2371 N N . ARG A 1 297 ? -5.803 -11.113 -23.887 1.00 78.06 297 ARG A N 1
ATOM 2372 C CA . ARG A 1 297 ? -6.656 -9.958 -23.552 1.00 78.06 297 ARG A CA 1
ATOM 2373 C C . ARG A 1 297 ? -8.146 -10.217 -23.680 1.00 78.06 297 ARG A C 1
ATOM 2375 O O . ARG A 1 297 ? -8.919 -9.382 -23.209 1.00 78.06 297 ARG A O 1
ATOM 2382 N N . SER A 1 298 ? -8.563 -11.318 -24.311 1.00 71.06 298 SER A N 1
ATOM 2383 C CA . SER A 1 298 ? -9.982 -11.597 -24.593 1.00 71.06 298 SER A CA 1
ATOM 2384 C C . SER A 1 298 ? -10.875 -11.585 -23.350 1.00 71.06 298 SER A C 1
ATOM 2386 O O . SER A 1 298 ? -12.000 -11.101 -23.434 1.00 71.06 298 SER A O 1
ATOM 2388 N N . GLU A 1 299 ? -10.356 -12.031 -22.205 1.00 66.69 299 GLU A N 1
ATOM 2389 C CA . GLU A 1 299 ? -11.078 -12.093 -20.923 1.00 66.69 299 GLU A CA 1
ATOM 2390 C C . GLU A 1 299 ? -10.769 -10.915 -19.983 1.00 66.69 299 GLU A C 1
ATOM 2392 O O . GLU A 1 299 ? -11.251 -10.880 -18.854 1.00 66.69 299 GLU A O 1
ATOM 2397 N N . ILE A 1 300 ? -9.963 -9.946 -20.434 1.00 72.50 300 ILE A N 1
ATOM 2398 C CA . ILE A 1 300 ? -9.505 -8.816 -19.616 1.00 72.50 300 ILE A CA 1
ATOM 2399 C C . ILE A 1 300 ? -10.048 -7.500 -20.182 1.00 72.50 300 ILE A C 1
ATOM 2401 O O . ILE A 1 300 ? -10.897 -6.860 -19.568 1.00 72.50 300 ILE A O 1
ATOM 2405 N N . ASP A 1 301 ? -9.562 -7.072 -21.353 1.00 75.00 301 ASP A N 1
ATOM 2406 C CA . ASP A 1 301 ? -9.858 -5.740 -21.902 1.00 75.00 301 ASP A CA 1
ATOM 2407 C C . ASP A 1 301 ? -9.622 -5.589 -23.418 1.00 75.00 301 ASP A C 1
ATOM 2409 O O . ASP A 1 301 ? -9.449 -4.476 -23.928 1.00 75.00 301 ASP A O 1
ATOM 2413 N N . LEU A 1 302 ? -9.658 -6.687 -24.180 1.00 69.19 302 LEU A N 1
ATOM 2414 C CA . LEU A 1 302 ? -9.448 -6.663 -25.633 1.00 69.19 302 LEU A CA 1
ATOM 2415 C C . LEU A 1 302 ? -10.377 -5.677 -26.365 1.00 69.19 302 LEU A C 1
ATOM 2417 O O . LEU A 1 302 ? -9.958 -5.026 -27.325 1.00 69.19 302 LEU A O 1
ATOM 2421 N N . GLY A 1 303 ? -11.622 -5.529 -25.895 1.00 71.50 303 GLY A N 1
ATOM 2422 C CA . GLY A 1 303 ? -12.578 -4.561 -26.441 1.00 71.50 303 GLY A CA 1
ATOM 2423 C C . GLY A 1 303 ? -12.089 -3.112 -26.340 1.00 71.50 303 GLY A C 1
ATOM 2424 O O . GLY A 1 303 ? -12.259 -2.341 -27.284 1.00 71.50 303 GLY A O 1
ATOM 2425 N N . HIS A 1 304 ? -11.401 -2.759 -25.249 1.00 73.75 304 HIS A N 1
ATOM 2426 C CA . HIS A 1 304 ? -10.801 -1.437 -25.081 1.00 73.75 304 HIS A CA 1
ATOM 2427 C C . HIS A 1 304 ? -9.590 -1.263 -25.996 1.00 73.75 304 HIS A C 1
ATOM 2429 O O . HIS A 1 304 ? -9.499 -0.238 -26.672 1.00 73.75 304 HIS A O 1
ATOM 2435 N N . CYS A 1 305 ? -8.729 -2.282 -26.114 1.00 68.44 305 CYS A N 1
ATOM 2436 C CA . CYS A 1 305 ? -7.562 -2.256 -27.005 1.00 68.44 305 CYS A CA 1
ATOM 2437 C C . CYS A 1 305 ? -7.950 -1.953 -28.466 1.00 68.44 305 CYS A C 1
ATOM 2439 O O . CYS A 1 305 ? -7.268 -1.189 -29.145 1.00 68.44 305 CYS A O 1
ATOM 2441 N N . GLY A 1 306 ? -9.067 -2.513 -28.949 1.00 61.38 306 GLY A N 1
ATOM 2442 C CA . GLY A 1 306 ? -9.570 -2.280 -30.309 1.00 61.38 306 GLY A CA 1
ATOM 2443 C C . GLY A 1 306 ? -10.185 -0.893 -30.550 1.00 61.38 306 GLY A C 1
ATOM 2444 O O . GLY A 1 306 ? -10.373 -0.505 -31.701 1.00 61.38 306 GLY A O 1
ATOM 2445 N N . SER A 1 307 ? -10.490 -0.144 -29.486 1.00 64.88 307 SER A N 1
ATOM 2446 C CA . SER A 1 307 ? -11.145 1.172 -29.548 1.00 64.88 307 SER A CA 1
ATOM 2447 C C . SER A 1 307 ? -10.177 2.362 -29.462 1.00 64.88 307 SER A C 1
ATOM 2449 O O . SER A 1 307 ? -10.569 3.500 -29.731 1.00 64.88 307 SER A O 1
ATOM 2451 N N . VAL A 1 308 ? -8.906 2.110 -29.119 1.00 72.44 308 VAL A N 1
ATOM 2452 C CA . VAL A 1 308 ? -7.876 3.146 -28.958 1.00 72.44 308 VAL A CA 1
ATOM 2453 C C . VAL A 1 308 ? -7.557 3.804 -30.303 1.00 72.44 308 VAL A C 1
ATOM 2455 O O . VAL A 1 308 ? -7.097 3.157 -31.247 1.00 72.44 308 VAL A O 1
ATOM 2458 N N . ARG A 1 309 ? -7.737 5.128 -30.382 1.00 68.38 309 ARG A N 1
ATOM 2459 C CA . ARG A 1 309 ? -7.201 5.952 -31.474 1.00 68.38 309 ARG A CA 1
ATOM 2460 C C . ARG A 1 309 ? -5.764 6.335 -31.139 1.00 68.38 309 ARG A C 1
ATOM 2462 O O . ARG A 1 309 ? -5.528 7.150 -30.257 1.00 68.38 309 ARG A O 1
ATOM 2469 N N . LEU A 1 310 ? -4.811 5.719 -31.829 1.00 62.56 310 LEU A N 1
ATOM 2470 C CA . LEU A 1 310 ? -3.392 6.046 -31.702 1.00 62.56 310 LEU A CA 1
ATOM 2471 C C . LEU A 1 310 ? -3.056 7.208 -32.642 1.00 62.56 310 LEU A C 1
ATOM 2473 O O . LEU A 1 310 ? -3.300 7.106 -33.849 1.00 62.56 310 LEU A O 1
ATOM 2477 N N . ASP A 1 311 ? -2.501 8.292 -32.100 1.00 51.22 311 ASP A N 1
ATOM 2478 C CA . ASP A 1 311 ? -2.006 9.409 -32.906 1.00 51.22 311 ASP A CA 1
ATOM 2479 C C . ASP A 1 311 ? -0.867 8.940 -33.815 1.00 51.22 311 ASP A C 1
ATOM 2481 O O . ASP A 1 311 ? 0.092 8.302 -33.374 1.00 51.22 311 ASP A O 1
ATOM 2485 N N . ARG A 1 312 ? -0.969 9.269 -35.106 1.00 44.88 312 ARG A N 1
ATOM 2486 C CA . ARG A 1 312 ? 0.133 9.112 -36.057 1.00 44.88 312 ARG A CA 1
ATOM 2487 C C . ARG A 1 312 ? 1.088 10.287 -35.845 1.00 44.88 312 ARG A C 1
ATOM 2489 O O . ARG A 1 312 ? 0.853 11.350 -36.411 1.00 44.88 312 ARG A O 1
ATOM 2496 N N . ARG A 1 313 ? 2.103 10.113 -35.000 1.00 33.38 313 ARG A N 1
ATOM 2497 C CA . ARG A 1 313 ? 3.298 10.966 -35.025 1.00 33.38 313 ARG A CA 1
ATOM 2498 C C . ARG A 1 313 ? 4.343 10.342 -35.936 1.00 33.38 313 ARG A C 1
ATOM 2500 O O . ARG A 1 313 ? 4.494 9.101 -35.867 1.00 33.38 313 ARG A O 1
#

Mean predicted aligned error: 14.66 Å

Foldseek 3Di:
DDDPDDDPVVVVVVVVLVVLVVPLPDDDPDPPADADPPADLLVLLVQCCVQLPDPAGNLVSLCVRLVRHALVSVVSNQVNNCVPVVDRSLVSLCVRDDDPSNVVSNLSNDDPLLNLLVQLCVQQVDDAGVLVSVVVSLVCCVVDQLVSNQVSNCVVVVDGSLVSNLVRDDDPSNVVSNVSSDHDQQLLNLLVLQCVQQPDPPDAGPVVSVCVPLVPDDLQSLLVNQVSNCVVPVDGPLVSLVVGDDDPSSVVSNLSSVCSNPVLCSLLVLLCQLPDDPHPPPDPCSVVSNVVSCVVPSSPPVVSSPVDDDDDD

Nearest PDB structures (foldseek):
  1dm5-assembly1_E  TM=5.379E-01  e=5.672E-15  Hydra vulgaris
  1aei-assembly1_B  TM=5.423E-01  e=2.342E-14  Hydra vulgaris
  1bc0-assembly1_A  TM=5.185E-01  e=1.229E-14  Rattus norvegicus
  2zhi-assembly1_A  TM=5.325E-01  e=7.473E-14  Rattus norvegicus
  1avc-assembly1_A  TM=5.380E-01  e=1.843E-13  Bos taurus

InterPro domains:
  IPR001464 Annexin [PR00196] (53-75)
  IPR001464 Annexin [PR00196] (93-109)
  IPR001464 Annexin [PR00196] (120-141)
  IPR001464 Annexin [PR00196] (195-221)
  IPR001464 Annexin [PR00196] (280-300)
  IPR018252 Annexin repeat, conserved site [PS00223] (56-108)
  IPR018502 Annexin repeat [PF00191] (44-108)
  IPR018502 Annexin repeat [PF00191] (116-180)
  IPR018502 Annexin repeat [PF00191] (203-255)
  IPR018502 Annexin repeat [PS51897] (39-110)
  IPR018502 Annexin repeat [PS51897] (111-182)
  IPR018502 Annexin repeat [PS51897] (185-258)
  IPR018502 Annexin repeat [SM00335] (56-108)
  IPR018502 Annexin repeat [SM00335] (128-180)
  IPR018502 Annexin repeat [SM00335] (204-256)
  IPR037104 Annexin superfamily [G3DSA:1.10.220.10] (31-109)
  IPR037104 Annexin superfamily [G3DSA:1.10.220.10] (113-181)
  IPR037104 Annexin superfamily [G3DSA:1.10.220.10] (182-262)
  IPR037104 Annexin superfamily [SSF47874] (23-305)

Solvent-accessible surface area (backbone atoms only — not comparable to full-atom values): 18009 Å² total; per-residue (Å²): 142,80,84,83,74,79,72,79,64,66,60,56,54,52,50,50,49,53,53,52,68,67,62,62,84,71,82,76,90,67,64,97,55,45,77,47,90,88,70,48,40,71,59,52,25,51,50,46,50,57,29,60,55,74,91,64,61,43,60,68,62,45,48,65,47,63,69,48,36,25,60,69,56,49,51,48,19,43,52,43,28,29,71,74,68,73,42,63,52,70,64,48,47,59,74,68,34,69,67,72,64,26,55,56,60,55,51,58,75,43,54,74,34,45,41,52,26,52,52,52,49,58,29,60,71,52,96,60,60,40,64,64,60,50,49,60,52,61,72,49,41,89,82,45,63,61,62,52,25,38,52,33,23,32,67,73,72,71,42,60,48,66,62,58,52,55,72,65,46,61,70,73,62,30,56,52,52,54,58,74,63,50,76,75,77,49,44,58,57,53,20,52,50,50,44,63,35,65,56,84,54,99,78,65,53,47,61,66,60,53,49,55,52,66,73,70,50,50,51,68,53,48,33,49,19,36,55,38,29,21,74,75,67,79,43,53,51,61,59,50,41,68,69,58,44,60,71,71,62,29,52,50,55,44,48,53,51,42,38,35,65,36,51,51,63,39,52,27,51,51,47,50,46,46,70,44,89,87,33,97,57,78,54,95,55,23,66,55,50,47,49,50,53,50,65,74,22,63,83,74,50,40,75,58,22,75,66,64,82,77,83,90,124